Protein AF-A0A6A4HX43-F1 (afdb_monomer_lite)

Secondary structure (DSSP, 8-state):
-B--TTS-HHHHHHHIIIIIHHHHHTSTTEEEEEEEE-TTSPSS-EEEEEEES-GGGGGSHHHHHHHHT--HHHHHHHHH-SEEEEEEEEEEEEEE-TT--GGG-S-S---EEEEEE-GGGHHHHHHHIIIIIHHHHTTSTT--EEEEEEEEEEEEEE--S------S-GGGG--HHHHHHGGGEEEEEEE---

Foldseek 3Di:
DAWFPPADPVNVVCCVPVFVVVLVVVPVQWDDWDKDAFQVPFPVGIDIDTRGNFLVVCVDPSVVVSVVPGDPSSVVRVVRGQKDKDWGWDWDDKDFDPPDDCVCPPPPWDKDKDWDFAPVLPVLLVCCCVPAQVVLVVPDPSDGMDIDTDTDDIDIDHDGDDFADDDPPPVSCPDPSNVVSCVRTPDMGIGGHD

Radius of gyration: 17.97 Å; chains: 1; bounding box: 45×36×45 Å

Sequence (194 aa):
MEAGPNVSEEEHHDWYDNEHSPARLTIPSFHTAARFKAADGKKPTYLTLYDISSASVADGPEYQAVKANGSERDKRLLETIQFLNRRAYTSIYDKTLSSASDADFPAKFVLYAAMEVKPEGEDEFNKWYEEEHIPMLSKIPGWLRSRRYVLESNLVKGTVEPEVVVGNLKAAISTPWRDEVVKAVLFKEYKRPE

pLDDT: mean 88.77, std 13.34, range [35.09, 97.88]

Organism: NCBI:txid1447944

InterPro domains:
  IPR011008 Dimeric alpha-beta barrel [SSF54909] (112-182)

Structure (mmCIF, N/CA/C/O backbone):
data_AF-A0A6A4HX43-F1
#
_entry.id   AF-A0A6A4HX43-F1
#
loop_
_atom_site.group_PDB
_atom_site.id
_atom_site.type_symbol
_atom_site.label_atom_id
_atom_site.label_alt_id
_atom_site.label_comp_id
_atom_site.label_asym_id
_atom_site.label_entity_id
_atom_site.label_seq_id
_atom_site.pdbx_PDB_ins_code
_atom_site.Cartn_x
_atom_site.Cartn_y
_atom_site.Cartn_z
_atom_site.occupancy
_atom_site.B_iso_or_equiv
_atom_site.auth_seq_id
_atom_site.auth_comp_id
_atom_site.auth_asym_id
_atom_site.auth_atom_id
_atom_site.pdbx_PDB_model_num
ATOM 1 N N . MET A 1 1 ? -1.512 0.050 -9.911 1.00 87.38 1 MET A N 1
ATOM 2 C CA . MET A 1 1 ? -0.768 0.235 -11.165 1.00 87.38 1 MET A CA 1
ATOM 3 C C . MET A 1 1 ? -1.322 -0.684 -12.224 1.00 87.38 1 MET A C 1
ATOM 5 O O . MET A 1 1 ? -1.767 -1.776 -11.882 1.00 87.38 1 MET A O 1
ATOM 9 N N . GLU A 1 2 ? -1.277 -0.226 -13.468 1.00 92.62 2 GLU A N 1
ATOM 10 C CA . GLU A 1 2 ? -1.612 -0.987 -14.663 1.00 92.62 2 GLU A CA 1
ATOM 11 C C . GLU A 1 2 ? -0.491 -0.920 -15.680 1.00 92.62 2 GLU A C 1
ATOM 13 O O . GLU A 1 2 ? 0.003 0.168 -15.990 1.00 92.62 2 GLU A O 1
ATOM 18 N N . ALA A 1 3 ? -0.136 -2.083 -16.215 1.00 93.88 3 ALA A N 1
ATOM 19 C CA . ALA A 1 3 ? 0.782 -2.183 -17.335 1.00 93.88 3 ALA A CA 1
ATOM 20 C C . ALA A 1 3 ? 0.194 -1.504 -18.583 1.00 93.88 3 ALA A C 1
ATOM 22 O O . ALA A 1 3 ? -1.011 -1.259 -18.671 1.00 93.88 3 ALA A O 1
ATOM 23 N N . GLY A 1 4 ? 1.054 -1.188 -19.549 1.00 91.88 4 GLY A N 1
ATOM 24 C CA . GLY A 1 4 ? 0.608 -0.688 -20.846 1.00 91.88 4 GLY A CA 1
ATOM 25 C C . GLY A 1 4 ? -0.237 -1.715 -21.605 1.00 91.88 4 GLY A C 1
ATOM 26 O O . GLY A 1 4 ? -0.047 -2.914 -21.413 1.00 91.88 4 GLY A O 1
ATOM 27 N N . PRO A 1 5 ? -1.115 -1.280 -22.528 1.00 89.94 5 PRO A N 1
ATOM 28 C CA . PRO A 1 5 ? -2.000 -2.181 -23.276 1.00 89.94 5 PRO A CA 1
ATOM 29 C C . PRO A 1 5 ? -1.261 -3.213 -24.146 1.00 89.94 5 PRO A C 1
ATOM 31 O O . PRO A 1 5 ? -1.848 -4.225 -24.510 1.00 89.94 5 PRO A O 1
ATOM 34 N N . ASN A 1 6 ? 0.014 -2.966 -24.463 1.00 93.12 6 ASN A N 1
ATOM 35 C CA . ASN A 1 6 ? 0.856 -3.841 -25.285 1.00 93.12 6 ASN A CA 1
ATOM 36 C C . ASN A 1 6 ? 1.893 -4.633 -24.467 1.00 93.12 6 ASN A C 1
ATOM 38 O O . ASN A 1 6 ? 2.800 -5.218 -25.052 1.00 93.12 6 ASN A O 1
ATOM 42 N N . VAL A 1 7 ? 1.798 -4.622 -23.136 1.00 96.06 7 VAL A N 1
ATOM 43 C CA . VAL A 1 7 ? 2.671 -5.394 -22.241 1.00 96.06 7 VAL A CA 1
ATOM 44 C C . VAL A 1 7 ? 1.871 -6.583 -21.725 1.00 96.06 7 VAL A C 1
ATOM 46 O O . VAL A 1 7 ? 0.792 -6.401 -21.157 1.00 96.06 7 VAL A O 1
ATOM 49 N N . SER A 1 8 ? 2.372 -7.803 -21.929 1.00 95.94 8 SER A N 1
ATOM 50 C CA . SER A 1 8 ? 1.683 -8.998 -21.432 1.00 95.94 8 SER A CA 1
ATOM 51 C C . SER A 1 8 ? 1.729 -9.063 -19.901 1.00 95.94 8 SER A C 1
ATOM 53 O O . SER A 1 8 ? 2.626 -8.508 -19.263 1.00 95.94 8 SER A O 1
ATOM 55 N N . GLU A 1 9 ? 0.772 -9.768 -19.289 1.00 94.19 9 GLU A N 1
ATOM 56 C CA . GLU A 1 9 ? 0.790 -9.991 -17.836 1.00 94.19 9 GLU A CA 1
ATOM 57 C C . GLU A 1 9 ? 2.077 -10.709 -17.397 1.00 94.19 9 GLU A C 1
ATOM 59 O O . GLU A 1 9 ? 2.673 -10.337 -16.390 1.00 94.19 9 GLU A O 1
ATOM 64 N N . GLU A 1 10 ? 2.535 -11.683 -18.185 1.00 97.00 10 GLU A N 1
ATOM 65 C CA . GLU A 1 10 ? 3.780 -12.416 -17.943 1.00 97.00 10 GLU A CA 1
ATOM 66 C C . GLU A 1 10 ? 5.005 -11.495 -17.975 1.00 97.00 10 GLU A C 1
ATOM 68 O O . GLU A 1 10 ? 5.797 -11.504 -17.036 1.00 97.00 10 GLU A O 1
ATOM 73 N N . GLU A 1 11 ? 5.134 -10.644 -18.999 1.00 97.50 11 GLU A N 1
ATOM 74 C CA . GLU A 1 11 ? 6.252 -9.702 -19.101 1.00 97.50 11 GLU A CA 1
ATOM 75 C C . GLU A 1 11 ? 6.246 -8.706 -17.937 1.00 97.50 11 GLU A C 1
ATOM 77 O O . GLU A 1 11 ? 7.300 -8.397 -17.379 1.00 97.50 11 GLU A O 1
ATOM 82 N N . HIS A 1 12 ? 5.062 -8.218 -17.559 1.00 96.06 12 HIS A N 1
ATOM 83 C CA . HIS A 1 12 ? 4.891 -7.308 -16.434 1.00 96.06 12 HIS A CA 1
ATOM 84 C C . HIS A 1 12 ? 5.206 -7.978 -15.093 1.00 96.06 12 HIS A C 1
ATOM 86 O O . HIS A 1 12 ? 5.767 -7.328 -14.213 1.00 96.06 12 HIS A O 1
ATOM 92 N N . HIS A 1 13 ? 4.840 -9.247 -14.904 1.00 95.75 13 HIS A N 1
ATOM 93 C CA . HIS A 1 13 ? 5.201 -10.017 -13.715 1.00 95.75 13 HIS A CA 1
ATOM 94 C C . HIS A 1 13 ? 6.706 -10.244 -13.631 1.00 95.75 13 HIS A C 1
ATOM 96 O O . HIS A 1 13 ? 7.307 -9.843 -12.639 1.00 95.75 13 HIS A O 1
ATOM 102 N N . ASP A 1 14 ? 7.307 -10.792 -14.686 1.00 97.81 14 ASP A N 1
ATOM 103 C CA . ASP A 1 14 ? 8.740 -11.075 -14.732 1.00 97.81 14 ASP A CA 1
ATOM 104 C C . ASP A 1 14 ? 9.573 -9.813 -14.489 1.00 97.81 14 ASP A C 1
ATOM 106 O O . ASP A 1 14 ? 10.470 -9.806 -13.651 1.00 97.81 14 ASP A O 1
ATOM 110 N N . TRP A 1 15 ? 9.229 -8.710 -15.158 1.00 97.56 15 TRP A N 1
ATOM 111 C CA . TRP A 1 15 ? 9.900 -7.437 -14.927 1.00 97.56 15 TRP A CA 1
ATOM 112 C C . TRP A 1 15 ? 9.779 -6.977 -13.474 1.00 97.56 15 TRP A C 1
ATOM 114 O O . TRP A 1 15 ? 10.773 -6.566 -12.882 1.00 97.56 15 TRP A O 1
ATOM 124 N N . TYR A 1 16 ? 8.588 -7.042 -12.878 1.00 95.94 16 TYR A N 1
ATOM 125 C CA . TYR A 1 16 ? 8.407 -6.581 -11.504 1.00 95.94 16 TYR A CA 1
ATOM 126 C C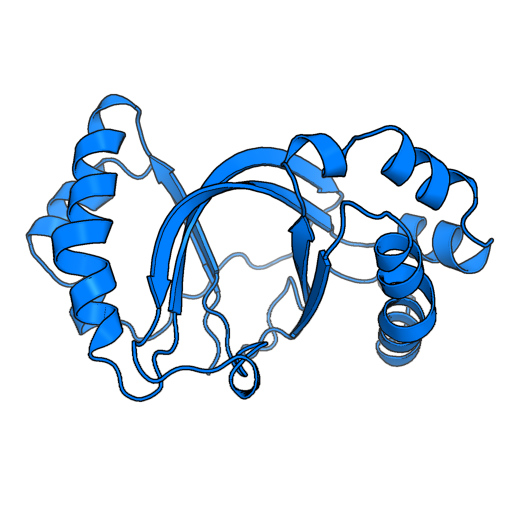 . TYR A 1 16 ? 9.227 -7.386 -10.502 1.00 95.94 16 TYR A C 1
ATOM 128 O O . TYR A 1 16 ? 9.881 -6.804 -9.633 1.00 95.94 16 TYR A O 1
ATOM 136 N N . ASP A 1 17 ? 9.181 -8.705 -10.643 1.00 95.44 17 ASP A N 1
ATOM 137 C CA . ASP A 1 17 ? 9.670 -9.635 -9.636 1.00 95.44 17 ASP A CA 1
ATOM 138 C C . ASP A 1 17 ? 11.181 -9.876 -9.779 1.00 95.44 17 ASP A C 1
ATOM 140 O O . ASP A 1 17 ? 11.865 -10.036 -8.771 1.00 95.44 17 ASP A O 1
ATOM 144 N N . ASN A 1 18 ? 11.717 -9.824 -11.006 1.00 96.94 18 ASN A N 1
ATOM 145 C CA . ASN A 1 18 ? 13.124 -10.128 -11.289 1.00 96.94 18 ASN A CA 1
ATOM 146 C C . ASN A 1 18 ? 13.991 -8.896 -11.595 1.00 96.94 18 ASN A C 1
ATOM 148 O O . ASN A 1 18 ? 15.214 -9.014 -11.636 1.00 96.94 18 ASN A O 1
ATOM 152 N N . GLU A 1 19 ? 13.400 -7.714 -11.787 1.00 97.38 19 GLU A N 1
ATOM 153 C CA . GLU A 1 19 ? 14.154 -6.502 -12.127 1.00 97.38 19 GLU A CA 1
ATOM 154 C C . GLU A 1 19 ? 13.705 -5.284 -11.313 1.00 97.38 19 GLU A C 1
ATOM 156 O O . GLU A 1 19 ? 14.491 -4.711 -10.557 1.00 97.38 19 GLU A O 1
ATOM 161 N N . HIS A 1 20 ? 12.434 -4.896 -11.418 1.00 96.50 20 HIS A N 1
ATOM 162 C CA . HIS A 1 20 ? 11.945 -3.638 -10.877 1.00 96.50 20 HIS A CA 1
ATOM 163 C C . HIS A 1 20 ? 12.031 -3.584 -9.352 1.00 96.50 20 HIS A C 1
ATOM 165 O O . HIS A 1 20 ? 12.729 -2.721 -8.820 1.00 96.50 20 HIS A O 1
ATOM 171 N N . SER A 1 21 ? 11.326 -4.469 -8.639 1.00 95.81 21 SER A N 1
ATOM 172 C CA . SER A 1 21 ? 11.310 -4.485 -7.173 1.00 95.81 21 SER A CA 1
ATOM 173 C C . SER A 1 21 ? 12.676 -4.836 -6.574 1.00 95.81 21 SER A C 1
ATOM 175 O O . SER A 1 21 ? 13.099 -4.091 -5.686 1.00 95.81 21 SER A O 1
ATOM 177 N N . PRO A 1 22 ? 13.421 -5.849 -7.069 1.00 96.94 22 PRO A N 1
ATOM 178 C CA . PRO A 1 22 ? 14.778 -6.126 -6.595 1.00 96.94 22 PRO A CA 1
ATOM 179 C C . PRO A 1 22 ? 15.712 -4.916 -6.673 1.00 96.94 22 PRO A C 1
ATOM 181 O O . PRO A 1 22 ? 16.418 -4.637 -5.708 1.00 96.94 22 PRO A O 1
ATOM 184 N N . ALA A 1 23 ? 15.662 -4.136 -7.760 1.00 97.12 23 ALA A N 1
ATOM 185 C CA . ALA A 1 23 ? 16.475 -2.926 -7.888 1.00 97.12 23 ALA A CA 1
ATOM 186 C C . ALA A 1 23 ? 16.129 -1.851 -6.843 1.00 97.12 23 ALA A C 1
ATOM 188 O O . ALA A 1 23 ? 16.996 -1.084 -6.443 1.00 97.12 23 ALA A O 1
ATOM 189 N N . ARG A 1 24 ? 14.877 -1.772 -6.369 1.00 96.81 24 ARG A N 1
ATOM 190 C CA . ARG A 1 24 ? 14.512 -0.834 -5.289 1.00 96.81 24 ARG A CA 1
ATOM 191 C C . ARG A 1 24 ? 14.952 -1.369 -3.928 1.00 96.81 24 ARG A C 1
ATOM 193 O O . ARG A 1 24 ? 15.369 -0.582 -3.088 1.00 96.81 24 ARG A O 1
ATOM 200 N N . LEU A 1 25 ? 14.942 -2.688 -3.736 1.00 97.00 25 LEU A N 1
ATOM 201 C CA . LEU A 1 25 ? 15.429 -3.343 -2.517 1.00 97.00 25 LEU A CA 1
ATOM 202 C C . LEU A 1 25 ? 16.956 -3.272 -2.338 1.00 97.00 25 LEU A C 1
ATOM 204 O O . LEU A 1 25 ? 17.457 -3.637 -1.280 1.00 97.00 25 LEU A O 1
ATOM 208 N N . THR A 1 26 ? 17.712 -2.763 -3.319 1.00 96.56 26 THR A N 1
ATOM 209 C CA . THR A 1 26 ? 19.128 -2.416 -3.107 1.00 96.56 26 THR A CA 1
ATOM 210 C C . THR A 1 26 ? 19.309 -1.089 -2.367 1.00 96.56 26 THR A C 1
ATOM 212 O O . THR A 1 26 ? 20.417 -0.783 -1.932 1.00 96.56 26 THR A O 1
ATOM 215 N N . ILE A 1 27 ? 18.258 -0.270 -2.253 1.00 97.44 27 ILE A N 1
ATOM 216 C CA . ILE A 1 27 ? 18.281 0.972 -1.477 1.00 97.44 27 ILE A CA 1
ATOM 217 C C . ILE A 1 27 ? 18.137 0.584 0.003 1.00 97.44 27 ILE A C 1
ATOM 219 O O . ILE A 1 27 ? 17.106 0.018 0.357 1.00 97.44 27 ILE A O 1
ATOM 223 N N . PRO A 1 28 ? 19.090 0.915 0.897 1.00 97.38 28 PRO A N 1
ATOM 224 C CA . PRO A 1 28 ? 19.028 0.493 2.304 1.00 97.38 28 PRO A CA 1
ATOM 225 C C . PRO A 1 28 ? 17.749 0.919 3.041 1.00 97.38 28 PRO A C 1
ATOM 227 O O . PRO A 1 28 ? 17.293 0.238 3.957 1.00 97.38 28 PRO A O 1
ATOM 230 N N . SER A 1 29 ? 17.159 2.039 2.618 1.00 97.50 29 SER A N 1
ATOM 231 C CA . SER A 1 29 ? 15.917 2.579 3.172 1.00 97.50 29 SER A CA 1
ATOM 232 C C . SER A 1 29 ? 14.645 1.906 2.640 1.00 97.50 29 SER A C 1
ATOM 234 O O . SER A 1 29 ? 13.556 2.328 3.017 1.00 97.50 29 SER A O 1
ATOM 236 N N . PHE A 1 30 ? 14.754 0.906 1.757 1.00 97.81 30 PHE A N 1
ATOM 237 C CA . PHE A 1 30 ? 13.667 0.018 1.339 1.00 97.81 30 PHE A CA 1
ATOM 238 C C . PHE A 1 30 ? 13.841 -1.336 2.029 1.00 97.81 30 PHE A C 1
ATOM 240 O O . PHE A 1 30 ? 14.818 -2.042 1.800 1.00 97.81 30 PHE A O 1
ATOM 247 N N . HIS A 1 31 ? 12.889 -1.704 2.880 1.00 96.31 31 HIS A N 1
ATOM 248 C CA . HIS A 1 31 ? 13.016 -2.865 3.762 1.00 96.31 31 HIS A CA 1
ATOM 249 C C . HIS A 1 31 ? 12.298 -4.098 3.221 1.00 96.31 31 HIS A C 1
ATOM 251 O O . HIS A 1 31 ? 12.802 -5.213 3.325 1.00 96.31 31 HIS A O 1
ATOM 257 N N . THR A 1 32 ? 11.112 -3.906 2.647 1.00 95.25 32 THR A N 1
ATOM 258 C CA . THR A 1 32 ? 10.275 -4.994 2.135 1.00 95.25 32 THR A CA 1
ATOM 259 C C . THR A 1 32 ? 9.611 -4.578 0.830 1.00 95.25 32 THR A C 1
ATOM 261 O O . THR A 1 32 ? 9.446 -3.389 0.551 1.00 95.25 32 THR A O 1
ATOM 264 N N . ALA A 1 33 ? 9.215 -5.564 0.029 1.00 95.00 33 ALA A N 1
ATOM 265 C CA . ALA A 1 33 ? 8.334 -5.376 -1.113 1.00 95.00 33 ALA A CA 1
ATOM 266 C C . ALA A 1 33 ? 7.295 -6.499 -1.112 1.00 95.00 33 ALA A C 1
ATOM 268 O O . ALA A 1 33 ? 7.647 -7.676 -1.099 1.00 95.00 33 ALA A O 1
ATOM 269 N N . ALA A 1 34 ? 6.016 -6.140 -1.130 1.00 94.69 34 ALA A N 1
ATOM 270 C CA . ALA A 1 34 ? 4.915 -7.082 -1.273 1.00 94.69 34 ALA A CA 1
ATOM 271 C C . ALA A 1 34 ? 4.006 -6.625 -2.406 1.00 94.69 34 ALA A C 1
ATOM 273 O O . ALA A 1 34 ? 3.648 -5.448 -2.495 1.00 94.69 34 ALA A O 1
ATOM 274 N N . ARG A 1 35 ? 3.615 -7.556 -3.272 1.00 94.62 35 ARG A N 1
ATOM 275 C CA . ARG A 1 35 ? 2.778 -7.268 -4.432 1.00 94.62 35 ARG A CA 1
ATOM 276 C C . ARG A 1 35 ? 1.489 -8.072 -4.373 1.00 94.62 35 ARG A C 1
ATOM 278 O O . ARG A 1 35 ? 1.495 -9.261 -4.083 1.00 94.62 35 ARG A O 1
ATOM 285 N N . PHE A 1 36 ? 0.390 -7.396 -4.668 1.00 93.31 36 PHE A N 1
ATOM 286 C CA . PHE A 1 36 ? -0.965 -7.919 -4.606 1.00 93.31 36 PHE A CA 1
ATOM 287 C C . PHE A 1 36 ? -1.655 -7.727 -5.949 1.00 93.31 36 PHE A C 1
ATOM 289 O O . PHE A 1 36 ? -1.454 -6.706 -6.616 1.00 93.31 36 PHE A O 1
ATOM 296 N N . LYS A 1 37 ? -2.505 -8.691 -6.304 1.00 91.81 37 LYS A N 1
ATOM 297 C CA . LYS A 1 37 ? -3.430 -8.613 -7.433 1.00 91.81 37 LYS A CA 1
ATOM 298 C C . LYS A 1 37 ? -4.842 -8.336 -6.913 1.00 91.81 37 LYS A C 1
ATOM 300 O O . LYS A 1 37 ? -5.228 -8.857 -5.869 1.00 91.81 37 LYS A O 1
ATOM 305 N N . ALA A 1 38 ? -5.599 -7.505 -7.619 1.00 88.88 38 ALA A N 1
ATOM 306 C CA . ALA A 1 38 ? -6.992 -7.217 -7.313 1.00 88.88 38 ALA A CA 1
ATOM 307 C C . ALA A 1 38 ? -7.825 -8.502 -7.428 1.00 88.88 38 ALA A C 1
ATOM 309 O O . ALA A 1 38 ? -7.796 -9.173 -8.461 1.00 88.88 38 ALA A O 1
ATOM 310 N N . ALA A 1 39 ? -8.551 -8.851 -6.365 1.00 85.19 39 ALA A N 1
ATOM 311 C CA . ALA A 1 39 ? -9.352 -10.076 -6.325 1.00 85.19 39 ALA A CA 1
ATOM 312 C C . ALA A 1 39 ? -10.656 -9.959 -7.129 1.00 85.19 39 ALA A C 1
ATOM 314 O O . ALA A 1 39 ? -11.177 -10.956 -7.614 1.00 85.19 39 ALA A O 1
ATOM 315 N N . ASP A 1 40 ? -11.169 -8.739 -7.300 1.00 81.06 40 ASP A N 1
ATOM 316 C CA . ASP A 1 40 ? -12.404 -8.445 -8.033 1.00 81.06 40 ASP A CA 1
ATOM 317 C C . ASP A 1 40 ? -12.202 -8.338 -9.557 1.00 81.06 40 ASP A C 1
ATOM 319 O O . ASP A 1 40 ? -13.143 -8.031 -10.291 1.00 81.06 40 ASP A O 1
ATOM 323 N N . GLY A 1 41 ? -10.972 -8.555 -10.039 1.00 83.31 41 GLY A N 1
ATOM 324 C CA . GLY A 1 41 ? -10.604 -8.407 -11.447 1.00 83.31 41 GLY A CA 1
ATOM 325 C C . GLY A 1 41 ? -10.684 -6.967 -11.964 1.00 83.31 41 GLY A C 1
ATOM 326 O O . GLY A 1 41 ? -10.595 -6.754 -13.175 1.00 83.31 41 GLY A O 1
ATOM 327 N N . LYS A 1 42 ? -10.865 -5.975 -11.081 1.00 84.50 42 LYS A N 1
ATOM 328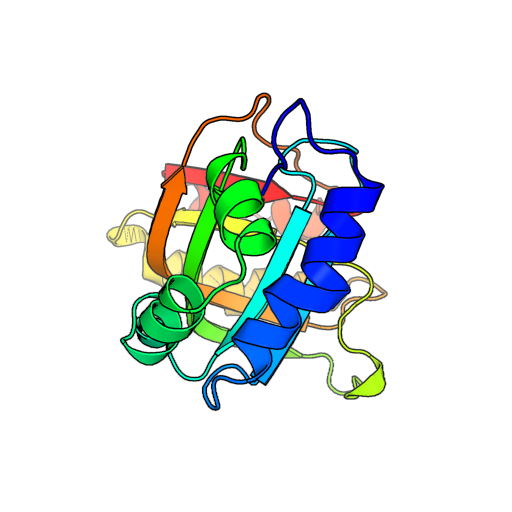 C CA . LYS A 1 42 ? -10.958 -4.566 -11.461 1.00 84.50 42 LYS A CA 1
ATOM 329 C C . LYS A 1 42 ? -9.595 -3.894 -11.495 1.00 84.50 42 LYS A C 1
ATOM 331 O O . LYS A 1 42 ? -8.623 -4.305 -10.861 1.00 84.50 42 LYS A O 1
ATOM 336 N N . LYS A 1 43 ? -9.562 -2.785 -12.228 1.00 86.12 43 LYS A N 1
ATOM 337 C CA . LYS A 1 43 ? -8.413 -1.892 -12.299 1.00 86.12 43 LYS A CA 1
ATOM 338 C C . LYS A 1 43 ? -8.446 -0.888 -11.135 1.00 86.12 43 LYS A C 1
ATOM 340 O O . LYS A 1 43 ? -9.528 -0.450 -10.755 1.00 86.12 43 LYS A O 1
ATOM 345 N N . PRO A 1 44 ? -7.298 -0.471 -10.564 1.00 89.25 44 PRO A N 1
ATOM 346 C CA . PRO A 1 44 ? -5.954 -0.970 -10.836 1.00 89.25 44 PRO A CA 1
ATOM 347 C C . PRO A 1 44 ? -5.730 -2.408 -10.331 1.00 89.25 44 PRO A C 1
ATOM 349 O O . PRO A 1 44 ? -5.941 -2.663 -9.143 1.00 89.25 44 PRO A O 1
ATOM 352 N N . THR A 1 45 ? -5.187 -3.265 -11.193 1.00 90.69 45 THR A N 1
ATOM 353 C CA . THR A 1 45 ? -4.990 -4.708 -11.043 1.00 90.69 45 THR A CA 1
ATOM 354 C C . THR A 1 45 ? -3.903 -5.009 -10.032 1.00 90.69 45 THR A C 1
ATOM 356 O O . THR A 1 45 ? -4.040 -5.949 -9.263 1.00 90.69 45 THR A O 1
ATOM 359 N N . TYR A 1 46 ? -2.835 -4.207 -9.988 1.00 92.88 46 TYR A N 1
ATOM 360 C CA . TYR A 1 46 ? -1.718 -4.449 -9.076 1.00 92.88 46 TYR A CA 1
ATOM 361 C C . TYR A 1 46 ? -1.563 -3.356 -8.030 1.00 92.88 46 TYR A C 1
ATOM 363 O O . TYR A 1 46 ? -1.657 -2.158 -8.325 1.00 92.88 46 TYR A O 1
ATOM 371 N N . LEU A 1 47 ? -1.244 -3.781 -6.814 1.00 93.19 47 LEU A N 1
ATOM 372 C CA . LEU A 1 47 ? -0.773 -2.945 -5.718 1.00 93.19 47 LEU A CA 1
ATOM 373 C C . LEU A 1 47 ? 0.591 -3.471 -5.275 1.00 93.19 47 LEU A C 1
ATOM 375 O O . LEU A 1 47 ? 0.713 -4.650 -4.967 1.00 93.19 47 LEU A O 1
ATOM 379 N N . THR A 1 48 ? 1.588 -2.597 -5.201 1.00 94.88 48 THR A N 1
ATOM 380 C CA . THR A 1 48 ? 2.874 -2.916 -4.573 1.00 94.88 48 THR A CA 1
ATOM 381 C C . THR A 1 48 ? 3.024 -2.050 -3.335 1.00 94.88 48 THR A C 1
ATOM 383 O O . THR A 1 48 ? 2.839 -0.835 -3.407 1.00 94.88 48 THR A O 1
ATOM 386 N N . LEU A 1 49 ? 3.334 -2.679 -2.209 1.00 95.62 49 LEU A N 1
ATOM 387 C CA . LEU A 1 49 ? 3.625 -2.033 -0.939 1.00 95.62 49 LEU A CA 1
ATOM 388 C C . LEU A 1 49 ? 5.109 -2.202 -0.644 1.00 95.62 49 LEU A C 1
ATOM 390 O O . LEU A 1 49 ? 5.629 -3.313 -0.720 1.00 95.62 49 LEU A O 1
ATOM 394 N N . TYR A 1 50 ? 5.756 -1.098 -0.295 1.00 96.88 50 TYR A N 1
ATOM 395 C CA . TYR A 1 50 ? 7.113 -1.093 0.226 1.00 96.88 50 TYR A CA 1
ATOM 396 C C . TYR A 1 50 ? 7.072 -0.554 1.651 1.00 96.88 50 TYR A C 1
ATOM 398 O O . TYR A 1 50 ? 6.456 0.490 1.879 1.00 96.88 50 TYR A O 1
ATOM 406 N N . ASP A 1 51 ? 7.728 -1.231 2.592 1.00 96.44 51 ASP A N 1
ATOM 407 C CA . ASP A 1 51 ? 8.077 -0.597 3.861 1.00 96.44 51 ASP A CA 1
ATOM 408 C C . ASP A 1 51 ? 9.393 0.168 3.644 1.00 96.44 51 ASP A C 1
ATOM 410 O O . ASP A 1 51 ? 10.401 -0.414 3.234 1.00 96.44 51 ASP A O 1
ATOM 414 N N . ILE A 1 52 ? 9.367 1.481 3.874 1.00 97.44 52 ILE A N 1
ATOM 415 C CA . ILE A 1 52 ? 10.511 2.383 3.695 1.00 97.44 52 ILE A CA 1
ATOM 416 C C . ILE A 1 52 ? 10.765 3.186 4.970 1.00 97.44 52 ILE A C 1
ATOM 418 O O . ILE A 1 52 ? 9.845 3.391 5.761 1.00 97.44 52 ILE A O 1
ATOM 422 N N . SER A 1 53 ? 11.992 3.669 5.164 1.00 97.00 53 SER A N 1
ATOM 423 C CA . SER A 1 53 ? 12.372 4.362 6.406 1.00 97.00 53 SER A CA 1
ATOM 424 C C . SER A 1 53 ? 11.649 5.698 6.625 1.00 97.00 53 SER A C 1
ATOM 426 O O . SER A 1 53 ? 11.419 6.088 7.767 1.00 97.00 53 SER A O 1
ATOM 428 N N . SER A 1 54 ? 11.287 6.408 5.553 1.00 96.44 54 SER A N 1
ATOM 429 C CA . SER A 1 54 ? 10.463 7.623 5.600 1.00 96.44 54 SER A CA 1
ATOM 430 C C . SER A 1 54 ? 9.815 7.898 4.244 1.00 96.44 54 SER A C 1
ATOM 432 O O . SER A 1 54 ? 10.334 7.489 3.205 1.00 96.44 54 SER A O 1
ATOM 434 N N . ALA A 1 55 ? 8.710 8.648 4.228 1.00 96.12 55 ALA A N 1
ATOM 435 C CA . ALA A 1 55 ? 8.017 8.997 2.988 1.00 96.12 55 ALA A CA 1
ATOM 436 C C . ALA A 1 55 ? 8.904 9.745 1.975 1.00 96.12 55 ALA A C 1
ATOM 438 O O . ALA A 1 55 ? 8.809 9.499 0.774 1.00 96.12 55 ALA A O 1
ATOM 439 N N . SER A 1 56 ? 9.819 10.595 2.453 1.00 95.50 56 SER A N 1
ATOM 440 C CA . SER A 1 56 ? 10.755 11.354 1.612 1.00 95.50 56 SER A CA 1
ATOM 441 C C . SER A 1 56 ? 11.683 10.479 0.761 1.00 95.50 56 SER A C 1
ATOM 443 O O . SER A 1 56 ? 12.137 10.919 -0.294 1.00 95.50 56 SER A O 1
ATOM 445 N N . VAL A 1 57 ? 11.932 9.226 1.163 1.00 95.44 57 VAL A N 1
ATOM 446 C CA . VAL A 1 57 ? 12.755 8.274 0.398 1.00 95.44 57 VAL A CA 1
ATOM 447 C C . VAL A 1 57 ? 12.137 7.978 -0.973 1.00 95.44 57 VAL A C 1
ATOM 449 O O . VAL A 1 57 ? 12.870 7.749 -1.933 1.00 95.44 57 VAL A O 1
ATOM 452 N N . ALA A 1 58 ? 10.806 8.031 -1.104 1.00 93.19 58 ALA A N 1
ATOM 453 C CA . ALA A 1 58 ? 10.105 7.733 -2.356 1.00 93.19 58 ALA A CA 1
ATOM 454 C C . ALA A 1 58 ? 10.439 8.702 -3.507 1.00 93.19 58 ALA A C 1
ATOM 456 O O . ALA A 1 58 ? 10.226 8.359 -4.672 1.00 93.19 58 ALA A O 1
ATOM 457 N N . ASP A 1 59 ? 10.970 9.883 -3.182 1.00 91.81 59 ASP A N 1
ATOM 458 C CA . ASP A 1 59 ? 11.399 10.908 -4.136 1.00 91.81 59 ASP A CA 1
ATOM 459 C C . ASP A 1 59 ? 12.882 11.297 -3.950 1.00 91.81 59 ASP A C 1
ATOM 461 O O . ASP A 1 59 ? 13.381 12.194 -4.632 1.00 91.81 59 ASP A O 1
ATOM 465 N N . GLY A 1 60 ? 13.593 10.595 -3.060 1.00 95.12 60 GLY A N 1
ATOM 466 C CA . GLY A 1 60 ? 14.970 10.876 -2.661 1.00 95.12 60 GLY A CA 1
ATOM 467 C C . GLY A 1 60 ? 16.030 10.527 -3.717 1.00 95.12 60 GLY A C 1
ATOM 468 O O . GLY A 1 60 ? 15.748 9.832 -4.700 1.00 95.12 60 GLY A O 1
ATOM 469 N N . PRO A 1 61 ? 17.275 10.997 -3.525 1.00 96.88 61 PRO A N 1
ATOM 470 C CA . PRO A 1 61 ? 18.341 10.863 -4.515 1.00 96.88 61 PRO A CA 1
ATOM 471 C C . PRO A 1 61 ? 18.703 9.404 -4.823 1.00 96.88 61 PRO A C 1
ATOM 473 O O . PRO A 1 61 ? 18.955 9.083 -5.983 1.00 96.88 61 PRO A O 1
ATOM 476 N N . GLU A 1 62 ? 18.669 8.499 -3.842 1.00 96.00 62 GLU A N 1
ATOM 477 C CA . GLU A 1 62 ? 18.946 7.073 -4.049 1.00 96.00 62 GLU A CA 1
ATOM 478 C C . GLU A 1 62 ? 17.888 6.421 -4.948 1.00 96.00 62 GLU A C 1
ATOM 480 O O . GLU A 1 62 ? 18.221 5.661 -5.859 1.00 96.00 62 GLU A O 1
ATOM 485 N N . TYR A 1 63 ? 16.613 6.770 -4.748 1.00 95.38 63 TYR A N 1
ATOM 486 C CA . TYR A 1 63 ? 15.523 6.303 -5.602 1.00 95.38 63 TYR A CA 1
ATOM 487 C C . TYR A 1 63 ? 15.673 6.818 -7.040 1.00 95.38 63 TYR A C 1
ATOM 489 O O . TYR A 1 63 ? 15.529 6.052 -7.998 1.00 95.38 63 TYR A O 1
ATOM 497 N N . GLN A 1 64 ? 16.013 8.102 -7.210 1.00 95.81 64 GLN A N 1
ATOM 498 C CA . GLN A 1 64 ? 16.259 8.670 -8.539 1.00 95.81 64 GLN A CA 1
ATOM 499 C C . GLN A 1 64 ? 17.470 8.027 -9.220 1.00 95.81 64 GLN A C 1
ATOM 501 O O . GLN A 1 64 ? 17.421 7.777 -10.424 1.00 95.81 64 GLN A O 1
ATOM 506 N N . ALA A 1 65 ? 18.528 7.710 -8.470 1.00 97.00 65 ALA A N 1
ATOM 507 C CA . ALA A 1 65 ? 19.710 7.037 -8.997 1.00 97.00 65 ALA A CA 1
ATOM 508 C C . ALA A 1 65 ? 19.383 5.630 -9.518 1.00 97.00 65 ALA A C 1
ATOM 510 O O . ALA A 1 65 ? 19.787 5.290 -10.630 1.00 97.00 65 ALA A O 1
ATOM 511 N N . VAL A 1 66 ? 18.598 4.836 -8.775 1.00 96.44 66 VAL A N 1
ATOM 512 C CA . VAL A 1 66 ? 18.120 3.520 -9.243 1.00 96.44 66 VAL A CA 1
ATOM 513 C C . VAL A 1 66 ? 17.328 3.658 -10.541 1.00 96.44 66 VAL A C 1
ATOM 515 O O . VAL A 1 66 ? 17.567 2.920 -11.492 1.00 96.44 66 VAL A O 1
ATOM 518 N N . LYS A 1 67 ? 16.423 4.639 -10.619 1.00 93.62 67 LYS A N 1
ATOM 519 C CA . LYS A 1 67 ? 15.632 4.888 -11.829 1.00 93.62 67 LYS A CA 1
ATOM 520 C C . LYS A 1 67 ? 16.504 5.325 -13.017 1.00 93.62 67 LYS A C 1
ATOM 522 O O . LYS A 1 67 ? 16.286 4.858 -14.131 1.00 93.62 67 LYS A O 1
ATOM 527 N N . ALA A 1 68 ? 17.475 6.212 -12.802 1.00 95.62 68 ALA A N 1
ATOM 528 C CA . ALA A 1 68 ? 18.360 6.712 -13.857 1.00 95.62 68 ALA A CA 1
ATOM 529 C C . ALA A 1 68 ? 19.266 5.608 -14.430 1.00 95.62 68 ALA A C 1
ATOM 531 O O . ALA A 1 68 ? 19.474 5.539 -15.644 1.00 95.62 68 ALA A O 1
ATOM 532 N N . ASN A 1 69 ? 19.746 4.720 -13.557 1.00 96.38 69 ASN A N 1
ATOM 533 C CA . ASN A 1 69 ? 20.624 3.603 -13.901 1.00 96.38 69 ASN A CA 1
ATOM 534 C C . ASN A 1 69 ? 19.868 2.322 -14.298 1.00 96.38 69 ASN A C 1
ATOM 536 O O . ASN A 1 69 ? 20.501 1.290 -14.512 1.00 96.38 69 ASN A O 1
ATOM 540 N N . GLY A 1 70 ? 18.535 2.370 -14.393 1.00 96.06 70 GLY A N 1
ATOM 541 C CA . GLY A 1 70 ? 17.723 1.236 -14.828 1.00 96.06 70 GLY A CA 1
ATOM 542 C C . GLY A 1 70 ? 18.098 0.764 -16.235 1.00 96.06 70 GLY A C 1
ATOM 543 O O . GLY A 1 70 ? 18.590 1.542 -17.062 1.00 96.06 70 GLY A O 1
ATOM 544 N N . SER A 1 71 ? 17.856 -0.516 -16.516 1.00 97.75 71 SER A N 1
ATOM 545 C CA . SER A 1 71 ? 18.089 -1.068 -17.849 1.00 97.75 71 SER A CA 1
ATOM 546 C C . SER A 1 71 ? 17.158 -0.427 -18.888 1.00 97.75 71 SER A C 1
ATOM 548 O O . SER A 1 71 ? 16.141 0.189 -18.553 1.00 97.75 71 SER A O 1
ATOM 550 N N . GLU A 1 72 ? 17.459 -0.626 -20.170 1.00 97.88 72 GLU A N 1
ATOM 551 C CA . GLU A 1 72 ? 16.560 -0.214 -21.255 1.00 97.88 72 GLU A CA 1
ATOM 552 C C . GLU A 1 72 ? 15.176 -0.882 -21.151 1.00 97.88 72 GLU A C 1
ATOM 554 O O . GLU A 1 72 ? 14.168 -0.282 -21.527 1.00 97.88 72 GLU A O 1
ATOM 559 N N . ARG A 1 73 ? 15.097 -2.094 -20.579 1.00 97.38 73 ARG A N 1
ATOM 560 C CA . ARG A 1 73 ? 13.826 -2.774 -20.302 1.00 97.38 73 ARG A CA 1
ATOM 561 C C . ARG A 1 73 ? 13.049 -2.079 -19.181 1.00 97.38 73 ARG A C 1
ATOM 563 O O . ARG A 1 73 ? 11.870 -1.801 -19.397 1.00 97.38 73 ARG A O 1
ATOM 570 N N . ASP A 1 74 ? 13.678 -1.761 -18.041 1.00 97.56 74 ASP A N 1
ATOM 571 C CA . ASP A 1 74 ? 13.010 -1.053 -16.927 1.00 97.56 74 ASP A CA 1
ATOM 572 C C . ASP A 1 74 ? 12.478 0.304 -17.392 1.00 97.56 7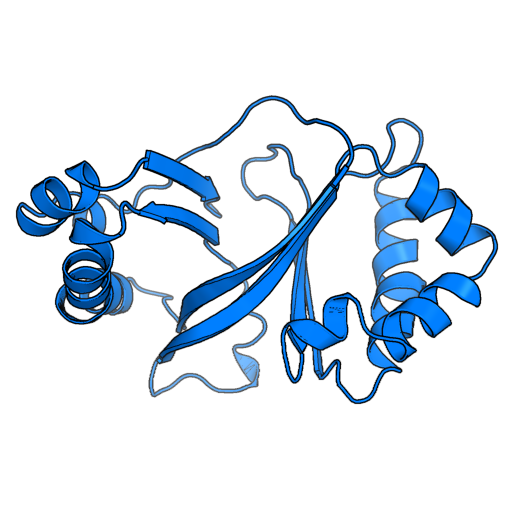4 ASP A C 1
ATOM 574 O O . ASP A 1 74 ? 11.314 0.627 -17.156 1.00 97.56 74 ASP A O 1
ATOM 578 N N . LYS A 1 75 ? 13.297 1.069 -18.124 1.00 96.81 75 LYS A N 1
ATOM 579 C CA . LYS A 1 75 ? 12.912 2.379 -18.667 1.00 96.81 75 LYS A CA 1
ATOM 580 C C . LYS A 1 75 ? 11.736 2.270 -19.635 1.00 96.81 75 LYS A C 1
ATOM 582 O O . LYS A 1 75 ? 10.730 2.948 -19.430 1.00 96.81 75 LYS A O 1
ATOM 587 N N . ARG A 1 76 ? 11.808 1.366 -20.622 1.00 96.50 76 ARG A N 1
ATOM 588 C CA . ARG A 1 76 ? 10.705 1.112 -21.563 1.00 96.50 76 ARG A CA 1
ATOM 589 C C . ARG A 1 76 ? 9.421 0.741 -20.824 1.00 96.50 76 ARG A C 1
ATOM 591 O O . ARG A 1 76 ? 8.366 1.305 -21.099 1.00 96.50 76 ARG A O 1
ATOM 598 N N . LEU A 1 77 ? 9.484 -0.206 -19.888 1.00 96.44 77 LEU A N 1
ATOM 599 C CA . LEU A 1 77 ? 8.288 -0.678 -19.191 1.00 96.44 77 LEU A CA 1
ATOM 600 C C . LEU A 1 77 ? 7.680 0.417 -18.308 1.00 96.44 77 LEU A C 1
ATOM 602 O O . LEU A 1 77 ? 6.471 0.638 -18.386 1.00 96.44 77 LEU A O 1
ATOM 606 N N . LEU A 1 78 ? 8.500 1.191 -17.590 1.00 94.69 78 LEU A N 1
ATOM 607 C CA . LEU A 1 78 ? 8.074 2.393 -16.860 1.00 94.69 78 LEU A CA 1
ATOM 608 C C . LEU A 1 78 ? 7.365 3.423 -17.756 1.00 94.69 78 LEU A C 1
ATOM 610 O O . LEU A 1 78 ? 6.355 4.021 -17.360 1.00 94.69 78 LEU A O 1
ATOM 614 N N . GLU A 1 79 ? 7.878 3.648 -18.964 1.00 94.06 79 GLU A N 1
ATOM 615 C CA . GLU A 1 79 ? 7.269 4.551 -19.944 1.00 94.06 79 GLU A CA 1
ATOM 616 C C . GLU A 1 79 ? 5.902 4.042 -20.405 1.00 94.06 79 GLU A C 1
ATOM 618 O O . GLU A 1 79 ? 4.954 4.831 -20.458 1.00 94.06 79 GLU A O 1
ATOM 623 N N . THR A 1 80 ? 5.770 2.731 -20.625 1.00 93.56 80 THR A N 1
ATOM 624 C CA . THR A 1 80 ? 4.530 2.099 -21.104 1.00 93.56 80 THR A CA 1
ATOM 625 C C . THR A 1 80 ? 3.426 1.957 -20.057 1.00 93.56 80 THR A C 1
ATOM 627 O O . THR A 1 80 ? 2.298 1.671 -20.447 1.00 93.56 80 THR A O 1
ATOM 630 N N . ILE A 1 81 ? 3.699 2.161 -18.759 1.00 94.12 81 ILE A N 1
ATOM 631 C CA . ILE A 1 81 ? 2.682 2.079 -17.693 1.00 94.12 81 ILE A CA 1
ATOM 632 C C . ILE A 1 81 ? 1.442 2.905 -18.069 1.00 94.12 81 ILE A C 1
ATOM 634 O O . ILE A 1 81 ? 1.531 4.130 -18.205 1.00 94.12 81 ILE A O 1
ATOM 638 N N . GLN A 1 82 ? 0.290 2.230 -18.177 1.00 93.38 82 GLN A N 1
ATOM 639 C CA . GLN A 1 82 ? -1.000 2.857 -18.465 1.00 93.38 82 GLN A CA 1
ATOM 640 C C . GLN A 1 82 ? -1.472 3.693 -17.278 1.00 93.38 82 GLN A C 1
ATOM 642 O O . GLN A 1 82 ? -1.979 4.795 -17.465 1.00 93.38 82 GLN A O 1
ATOM 647 N N . PHE A 1 83 ? -1.327 3.162 -16.061 1.00 93.06 83 PHE A N 1
ATOM 648 C CA . PHE A 1 83 ? -1.757 3.851 -14.853 1.00 93.06 83 PHE A CA 1
ATOM 649 C C . PHE A 1 83 ? -0.818 3.608 -13.679 1.00 93.06 83 PHE A C 1
ATOM 651 O O . PHE A 1 83 ? -0.545 2.467 -13.302 1.00 93.06 83 PHE A O 1
ATOM 658 N N . LEU A 1 84 ? -0.392 4.688 -13.033 1.00 91.25 84 LEU A N 1
ATOM 659 C CA . LEU A 1 84 ? 0.350 4.660 -11.780 1.00 91.25 84 LEU A CA 1
ATOM 660 C C . LEU A 1 84 ? -0.330 5.589 -10.785 1.00 91.25 84 LEU A C 1
ATOM 662 O O . LEU A 1 84 ? -0.599 6.739 -11.099 1.00 91.25 84 LEU A O 1
ATOM 666 N N . ASN A 1 85 ? -0.535 5.092 -9.572 1.00 91.19 85 ASN A N 1
ATOM 667 C CA . ASN A 1 85 ? -0.820 5.910 -8.404 1.00 91.19 85 ASN A CA 1
ATOM 668 C C . ASN A 1 85 ? 0.202 5.494 -7.345 1.00 91.19 85 ASN A C 1
ATOM 670 O O . ASN A 1 85 ? 0.047 4.446 -6.716 1.00 91.19 85 ASN A O 1
ATOM 674 N N . ARG A 1 86 ? 1.309 6.239 -7.257 1.00 93.12 86 ARG A N 1
ATOM 675 C CA . ARG A 1 86 ? 2.347 6.039 -6.242 1.00 93.12 86 ARG A CA 1
ATOM 676 C C . ARG A 1 86 ? 2.063 6.998 -5.101 1.00 93.12 86 ARG A C 1
ATOM 678 O O . ARG A 1 86 ? 1.883 8.187 -5.336 1.00 93.12 86 ARG A O 1
ATOM 685 N N . ARG A 1 87 ? 2.038 6.481 -3.880 1.00 94.44 87 ARG A N 1
ATOM 686 C CA . ARG A 1 87 ? 1.755 7.264 -2.681 1.00 94.44 87 ARG A CA 1
ATOM 687 C C . ARG A 1 87 ? 2.786 6.939 -1.610 1.00 94.44 87 ARG A C 1
ATOM 689 O O . ARG A 1 87 ? 3.072 5.761 -1.393 1.00 94.44 87 ARG A O 1
ATOM 696 N N . ALA A 1 88 ? 3.335 7.970 -0.982 1.00 96.44 88 ALA A N 1
ATOM 697 C CA . ALA A 1 88 ? 4.223 7.857 0.166 1.00 96.44 88 ALA A CA 1
ATOM 698 C C . ALA A 1 88 ? 3.474 8.306 1.422 1.00 96.44 88 ALA A C 1
ATOM 700 O O . ALA A 1 88 ? 2.697 9.261 1.384 1.00 96.44 88 ALA A O 1
ATOM 701 N N . TYR A 1 89 ? 3.680 7.585 2.515 1.00 96.94 89 TYR A N 1
ATOM 702 C CA . TYR A 1 89 ? 2.821 7.641 3.688 1.00 96.94 89 TYR A CA 1
ATOM 703 C C . TYR A 1 89 ? 3.642 7.632 4.976 1.00 96.94 89 TYR A C 1
ATOM 705 O O . TYR A 1 89 ? 4.629 6.900 5.064 1.00 96.94 89 TYR A O 1
ATOM 713 N N . THR A 1 90 ? 3.173 8.358 5.988 1.00 97.12 90 THR A N 1
ATOM 714 C CA . THR A 1 90 ? 3.666 8.271 7.371 1.00 97.12 90 THR A CA 1
ATOM 715 C C . THR A 1 90 ? 2.672 7.479 8.213 1.00 97.12 90 THR A C 1
ATOM 717 O O . THR A 1 90 ? 1.469 7.723 8.147 1.00 97.12 90 THR A O 1
ATOM 720 N N . SER A 1 91 ? 3.153 6.497 8.982 1.00 96.25 91 SER A N 1
ATOM 721 C CA . SER A 1 91 ? 2.304 5.689 9.870 1.00 96.25 91 SER A CA 1
ATOM 722 C C . SER A 1 91 ? 1.869 6.507 11.081 1.00 96.25 91 SER A C 1
ATOM 724 O O . SER A 1 91 ? 2.710 7.114 11.735 1.00 96.25 91 SER A O 1
ATOM 726 N N . ILE A 1 92 ? 0.575 6.481 11.397 1.00 96.19 92 ILE A N 1
ATOM 727 C CA . ILE A 1 92 ? 0.010 7.174 12.569 1.00 96.19 92 ILE A CA 1
ATOM 728 C C . ILE A 1 92 ? -0.589 6.217 13.599 1.00 96.19 92 ILE A C 1
ATOM 730 O O . ILE A 1 92 ? -0.736 6.579 14.758 1.00 96.19 92 ILE A O 1
ATOM 734 N N . TYR A 1 93 ? -0.928 4.993 13.190 1.00 96.44 93 TYR A N 1
ATOM 735 C CA . TYR A 1 93 ? -1.499 3.987 14.077 1.00 96.44 93 TYR A CA 1
ATOM 736 C C . TYR A 1 93 ? -1.310 2.593 13.489 1.00 96.44 93 TYR A C 1
ATOM 738 O O . TYR A 1 93 ? -1.501 2.385 12.285 1.00 96.44 93 TYR A O 1
ATOM 746 N N . ASP A 1 94 ? -1.035 1.613 14.340 1.00 95.81 94 ASP A N 1
ATOM 747 C CA . ASP A 1 94 ? -1.109 0.208 13.982 1.00 95.81 94 ASP A CA 1
ATOM 748 C C . ASP A 1 94 ? -1.754 -0.624 15.091 1.00 95.81 94 ASP A C 1
ATOM 750 O O . ASP A 1 94 ? -1.684 -0.320 16.280 1.00 95.81 94 ASP A O 1
ATOM 754 N N . LYS A 1 95 ? -2.410 -1.702 14.672 1.00 96.81 95 LYS A N 1
ATOM 755 C CA . LYS A 1 95 ? -2.854 -2.766 15.559 1.00 96.81 95 LYS A CA 1
ATOM 756 C C . LYS A 1 95 ? -2.582 -4.087 14.876 1.00 96.81 95 LYS A C 1
ATOM 758 O O . LYS A 1 95 ? -3.122 -4.345 13.799 1.00 96.81 95 LYS A O 1
ATOM 763 N N . THR A 1 96 ? -1.790 -4.928 15.523 1.00 97.19 96 THR A N 1
ATOM 764 C CA . THR A 1 96 ? -1.443 -6.266 15.041 1.00 97.19 96 THR A CA 1
ATOM 765 C C . THR A 1 96 ? -2.029 -7.312 15.984 1.00 97.19 96 THR A C 1
ATOM 767 O O . THR A 1 96 ? -2.114 -7.094 17.194 1.00 97.19 96 THR A O 1
ATOM 770 N N . LEU A 1 97 ? -2.488 -8.435 15.434 1.00 96.81 97 LEU A N 1
ATOM 771 C CA . LEU A 1 97 ? -2.919 -9.588 16.211 1.00 96.81 97 LEU A CA 1
ATOM 772 C C . LEU A 1 97 ? -1.754 -10.053 17.092 1.00 96.81 97 LEU A C 1
ATOM 774 O O . LEU A 1 97 ? -0.666 -10.310 16.592 1.00 96.81 97 LEU A O 1
ATOM 778 N N . SER A 1 98 ? -1.984 -10.181 18.398 1.00 95.19 98 SER A N 1
ATOM 779 C CA . SER A 1 98 ? -0.921 -10.480 19.367 1.00 95.19 98 SER A CA 1
ATOM 780 C C . SER A 1 98 ? -0.234 -11.828 19.142 1.00 95.19 98 SER A C 1
ATOM 782 O O . SER A 1 98 ? 0.894 -12.015 19.581 1.00 95.19 98 SER A O 1
ATOM 784 N N . SER A 1 99 ? -0.912 -12.766 18.478 1.00 95.31 99 SER A N 1
ATOM 785 C CA . SER A 1 99 ? -0.374 -14.078 18.119 1.00 95.31 99 SER A CA 1
ATOM 786 C C . SER A 1 99 ? 0.244 -14.133 16.720 1.00 95.31 99 SER A C 1
ATOM 788 O O . SER A 1 99 ? 0.681 -15.208 16.321 1.00 95.31 99 SER A O 1
ATOM 790 N N . ALA A 1 100 ? 0.223 -13.037 15.954 1.00 95.38 100 ALA A N 1
ATOM 791 C CA . ALA A 1 100 ? 0.845 -13.004 14.637 1.00 95.38 100 ALA A CA 1
ATOM 792 C C . ALA A 1 100 ? 2.374 -13.015 14.757 1.00 95.38 100 ALA A C 1
ATOM 794 O O . ALA A 1 100 ? 2.956 -12.452 15.685 1.00 95.38 100 ALA A O 1
ATOM 795 N N . SER A 1 101 ? 3.009 -13.645 13.782 1.00 95.00 101 SER A N 1
ATOM 796 C CA . SER A 1 101 ? 4.452 -13.787 13.634 1.00 95.00 101 SER A CA 1
ATOM 797 C C . SER A 1 101 ? 4.902 -13.257 12.274 1.00 95.00 101 SER A C 1
ATOM 799 O O . SER A 1 101 ? 4.082 -12.998 11.392 1.00 95.00 101 SER A O 1
ATOM 801 N N . ASP A 1 102 ? 6.212 -13.158 12.061 1.00 92.00 102 ASP A N 1
ATOM 802 C CA . ASP A 1 102 ? 6.762 -12.761 10.760 1.00 92.00 102 ASP A CA 1
ATOM 803 C C . ASP A 1 102 ? 6.338 -13.710 9.629 1.00 92.00 102 ASP A C 1
ATOM 805 O O . ASP A 1 102 ? 6.185 -13.280 8.490 1.00 92.00 102 ASP A O 1
ATOM 809 N N . ALA A 1 103 ? 6.071 -14.984 9.943 1.00 93.75 103 ALA A N 1
ATOM 810 C CA . ALA A 1 103 ? 5.619 -15.976 8.968 1.00 93.75 103 ALA A CA 1
ATOM 811 C C . ALA A 1 103 ? 4.192 -15.713 8.448 1.00 93.75 103 ALA A C 1
ATOM 813 O O . ALA A 1 103 ? 3.805 -16.257 7.413 1.00 93.75 103 ALA A O 1
ATOM 814 N N . ASP A 1 104 ? 3.413 -14.881 9.145 1.00 94.31 104 ASP A N 1
ATOM 815 C CA . ASP A 1 104 ? 2.074 -14.464 8.720 1.00 94.31 104 ASP A CA 1
ATOM 816 C C . ASP A 1 104 ? 2.114 -13.307 7.708 1.00 94.31 104 ASP A C 1
ATOM 818 O O . ASP A 1 104 ? 1.071 -12.907 7.173 1.00 94.31 104 ASP A O 1
ATOM 822 N N . PHE A 1 105 ? 3.306 -12.761 7.434 1.00 93.31 105 PHE A N 1
ATOM 823 C CA . PHE A 1 105 ? 3.511 -11.644 6.525 1.00 93.31 105 PHE A CA 1
ATOM 824 C C . PHE A 1 105 ? 4.406 -12.015 5.322 1.00 93.31 105 PHE A C 1
ATOM 826 O O . PHE A 1 105 ? 5.357 -12.778 5.465 1.00 93.31 105 PHE A O 1
ATOM 833 N N . PRO A 1 106 ? 4.141 -11.449 4.126 1.00 92.44 106 PRO A N 1
ATOM 834 C CA . PRO A 1 106 ? 3.007 -10.583 3.804 1.00 92.44 106 PRO A CA 1
ATOM 835 C C . PRO A 1 106 ? 1.670 -11.334 3.905 1.00 92.44 106 PRO A C 1
ATOM 837 O O . PRO A 1 106 ? 1.569 -12.508 3.558 1.00 92.44 106 PRO A O 1
ATOM 840 N N . ALA A 1 107 ? 0.638 -10.647 4.404 1.00 91.56 107 ALA A N 1
ATOM 841 C CA . ALA A 1 107 ? -0.688 -11.241 4.551 1.00 91.56 107 ALA A CA 1
ATOM 842 C C . ALA A 1 107 ? -1.214 -11.700 3.183 1.00 91.56 107 ALA A C 1
ATOM 844 O O . ALA A 1 107 ? -0.961 -11.042 2.180 1.00 91.56 107 ALA A O 1
ATOM 845 N N . LYS A 1 108 ? -2.004 -12.778 3.134 1.00 90.62 108 LYS A N 1
ATOM 846 C CA . LYS A 1 108 ? -2.593 -13.272 1.870 1.00 90.62 108 LYS A CA 1
ATOM 847 C C . LYS A 1 108 ? -3.518 -12.255 1.198 1.00 90.62 108 LYS A C 1
ATOM 849 O O . LYS A 1 108 ? -3.658 -12.250 -0.019 1.00 90.62 108 LYS A O 1
ATOM 854 N N . PHE A 1 109 ? -4.145 -11.401 2.001 1.00 90.19 109 PHE A N 1
ATOM 855 C CA . PHE A 1 109 ? -5.146 -10.441 1.569 1.00 90.19 109 PHE A CA 1
ATOM 856 C C . PHE A 1 109 ? -4.890 -9.081 2.211 1.00 90.19 109 PHE A C 1
ATOM 858 O O . PHE A 1 109 ? -4.527 -8.996 3.386 1.00 90.19 109 PHE A O 1
ATOM 865 N N . VAL A 1 110 ? -5.125 -8.013 1.448 1.00 90.56 110 VAL A N 1
ATOM 866 C CA . VAL A 1 110 ? -5.060 -6.633 1.934 1.00 90.56 110 VAL A CA 1
ATOM 867 C C . VAL A 1 110 ? -6.304 -5.868 1.500 1.00 90.56 110 VAL A C 1
ATOM 869 O O . VAL A 1 110 ? -6.679 -5.880 0.331 1.00 90.56 110 VAL A O 1
ATOM 872 N N . LEU A 1 111 ? -6.939 -5.194 2.456 1.00 88.75 111 LEU A N 1
ATOM 873 C CA . LEU A 1 111 ? -7.942 -4.169 2.193 1.00 88.75 111 LEU A CA 1
ATOM 874 C C . LEU A 1 111 ? -7.229 -2.819 2.206 1.00 88.75 111 LEU A C 1
ATOM 876 O O . LEU A 1 111 ? -6.676 -2.418 3.229 1.00 88.75 111 LEU A O 1
ATOM 880 N N . TYR A 1 112 ? -7.251 -2.126 1.073 1.00 85.44 112 TYR A N 1
ATOM 881 C CA . TYR A 1 112 ? -6.769 -0.753 0.975 1.00 85.44 112 TYR A CA 1
ATOM 882 C C . TYR A 1 112 ? -7.962 0.200 0.977 1.00 85.44 112 TYR A C 1
ATOM 884 O O . TYR A 1 112 ? -8.917 0.006 0.218 1.00 85.44 112 TYR A O 1
ATOM 892 N N . ALA A 1 113 ? -7.896 1.217 1.831 1.00 86.06 113 ALA A N 1
ATOM 893 C CA . ALA A 1 113 ? -8.861 2.300 1.875 1.00 86.06 113 ALA A CA 1
ATOM 894 C C . ALA A 1 113 ? -8.126 3.637 1.973 1.00 86.06 113 ALA A C 1
ATOM 896 O O . ALA A 1 113 ? -7.200 3.778 2.774 1.00 86.06 113 ALA A O 1
ATOM 897 N N . ALA A 1 114 ? -8.553 4.610 1.174 1.00 84.56 114 ALA A N 1
ATOM 898 C CA . ALA A 1 114 ? -8.072 5.982 1.246 1.00 84.56 114 ALA A CA 1
ATOM 899 C C . ALA A 1 114 ? -9.263 6.926 1.361 1.00 84.56 114 ALA A C 1
ATOM 901 O O . ALA A 1 114 ? -10.268 6.761 0.666 1.00 84.56 114 ALA A O 1
ATOM 902 N N . MET A 1 115 ? -9.159 7.888 2.270 1.00 85.94 115 MET A N 1
ATOM 903 C CA . MET A 1 115 ? -10.231 8.825 2.573 1.00 85.94 115 MET A CA 1
ATOM 904 C C . MET A 1 115 ? -9.629 10.211 2.752 1.00 85.94 115 MET A C 1
ATOM 906 O O . MET A 1 115 ? -8.596 10.350 3.403 1.00 85.94 115 MET A O 1
ATOM 910 N N . GLU A 1 116 ? -10.270 11.212 2.160 1.00 85.75 116 GLU A N 1
ATOM 911 C CA . GLU A 1 116 ? -9.980 12.616 2.443 1.00 85.75 116 GLU A CA 1
ATOM 912 C C . GLU A 1 116 ? -11.003 13.107 3.461 1.00 85.75 116 GLU A C 1
ATOM 914 O O . GLU A 1 116 ? -12.209 12.913 3.275 1.00 85.75 116 GLU A O 1
ATOM 919 N N . VAL A 1 117 ? -10.525 13.692 4.552 1.00 87.75 117 VAL A N 1
ATOM 920 C CA . VAL A 1 117 ? -11.349 14.139 5.676 1.00 87.75 117 VAL A CA 1
ATOM 921 C C . VAL A 1 117 ? -11.166 15.640 5.817 1.00 87.75 117 VAL A C 1
ATOM 923 O O . VAL A 1 117 ? -10.055 16.146 5.672 1.00 87.75 117 VAL A O 1
ATOM 926 N N . LYS A 1 118 ? -12.256 16.363 6.073 1.00 87.69 118 LYS A N 1
ATOM 927 C CA . LYS A 1 118 ? -12.160 17.791 6.380 1.00 87.69 118 LYS A CA 1
ATOM 928 C C . LYS A 1 118 ? -11.334 18.002 7.658 1.00 87.69 118 LYS A C 1
ATOM 930 O O . LYS A 1 118 ? -11.537 17.231 8.599 1.00 87.69 118 LYS A O 1
ATOM 935 N N . PRO A 1 119 ? -10.499 19.054 7.743 1.00 92.56 119 PRO A N 1
ATOM 936 C CA . PRO A 1 119 ? -9.654 19.292 8.915 1.00 92.56 119 PRO A CA 1
ATOM 937 C C . PRO A 1 119 ? -10.429 19.295 10.239 1.00 92.56 119 PRO A C 1
ATOM 939 O O . PRO A 1 119 ? -9.996 18.695 11.215 1.00 92.56 119 PRO A O 1
ATOM 942 N N . GLU A 1 120 ? -11.625 19.893 10.267 1.00 93.81 120 GLU A N 1
ATOM 943 C CA . GLU A 1 120 ? -12.466 19.958 11.467 1.00 93.81 120 GLU A CA 1
ATOM 944 C C . GLU A 1 120 ? -13.014 18.600 11.945 1.00 93.81 120 GLU A C 1
ATOM 946 O O . GLU A 1 120 ? -13.512 18.504 13.064 1.00 93.81 120 GLU A O 1
ATOM 951 N N . GLY A 1 121 ? -12.957 17.561 11.107 1.00 93.25 121 GLY A N 1
ATOM 952 C CA . GLY A 1 121 ? -13.414 16.210 11.432 1.00 93.25 121 GLY A CA 1
ATOM 953 C C . GLY A 1 121 ? -12.287 15.199 11.638 1.00 93.25 121 GLY A C 1
ATOM 954 O O . GLY A 1 121 ? -12.580 14.038 11.916 1.00 93.25 121 GLY A O 1
ATOM 955 N N . GLU A 1 122 ? -11.022 15.597 11.480 1.00 92.81 122 GLU A N 1
ATOM 956 C CA . GLU A 1 122 ? -9.886 14.670 11.469 1.00 92.81 122 GLU A CA 1
ATOM 957 C C . GLU A 1 122 ? -9.661 13.997 12.830 1.00 92.81 122 GLU A C 1
ATOM 959 O O . GLU A 1 122 ? -9.523 12.774 12.891 1.00 92.81 122 GLU A O 1
ATOM 964 N N . ASP A 1 123 ? -9.715 14.763 13.922 1.00 94.81 123 ASP A N 1
ATOM 965 C CA . ASP A 1 123 ? -9.541 14.237 15.282 1.00 94.81 123 ASP A CA 1
ATOM 966 C C . ASP A 1 123 ? -10.606 13.187 15.623 1.00 94.81 123 ASP A C 1
ATOM 968 O O . ASP A 1 123 ? -10.296 12.086 16.082 1.00 94.81 123 ASP A O 1
ATOM 972 N N . GLU A 1 124 ? -11.869 13.501 15.333 1.00 96.19 124 GLU A N 1
ATOM 973 C CA . GLU A 1 124 ? -12.993 12.603 15.598 1.00 96.19 124 GLU A CA 1
ATOM 974 C C . GLU A 1 124 ? -12.941 11.358 14.700 1.00 96.19 124 GLU A C 1
ATOM 976 O O . GLU A 1 124 ? -13.200 10.239 15.150 1.00 96.19 124 GLU A O 1
ATOM 981 N N . PHE A 1 125 ? -12.534 11.523 13.439 1.00 93.81 125 PHE A N 1
ATOM 982 C CA . PHE A 1 125 ? -12.299 10.414 12.518 1.00 93.81 125 PHE A CA 1
ATOM 983 C C . PHE A 1 125 ? -11.191 9.487 13.019 1.00 93.81 125 PHE A C 1
ATOM 985 O O . PHE A 1 125 ? -11.338 8.262 12.963 1.00 93.81 125 PHE A O 1
ATOM 992 N N . ASN A 1 126 ? -10.096 10.049 13.532 1.00 94.94 126 ASN A N 1
ATOM 993 C CA . ASN A 1 126 ? -8.991 9.275 14.077 1.00 94.94 126 ASN A CA 1
ATOM 994 C C . ASN A 1 126 ? -9.412 8.498 15.322 1.00 94.94 126 ASN A C 1
ATOM 996 O O . ASN A 1 126 ? -9.211 7.283 15.379 1.00 94.94 126 ASN A O 1
ATOM 1000 N N . LYS A 1 127 ? -10.100 9.165 16.248 1.00 96.31 127 LYS A N 1
ATOM 1001 C CA . LYS A 1 127 ? -10.634 8.548 17.459 1.00 96.31 127 LYS A CA 1
ATOM 1002 C C . LYS A 1 127 ? -11.587 7.392 17.151 1.00 96.31 127 LYS A C 1
ATOM 1004 O O . LYS A 1 127 ? -11.424 6.301 17.692 1.00 96.31 127 LYS A O 1
ATOM 1009 N N . TRP A 1 128 ? -12.526 7.585 16.223 1.00 96.12 128 TRP A N 1
ATOM 1010 C CA . TRP A 1 128 ? -13.443 6.526 15.789 1.00 96.12 128 TRP A CA 1
ATOM 1011 C C . TRP A 1 128 ? -12.704 5.300 15.240 1.00 96.12 128 TRP A C 1
ATOM 1013 O O . TRP A 1 128 ? -13.056 4.156 15.549 1.00 96.12 128 TRP A O 1
ATOM 1023 N N . TYR A 1 129 ? -11.654 5.520 14.444 1.00 95.31 129 TYR A N 1
ATOM 1024 C CA . TYR A 1 129 ? -10.856 4.430 13.894 1.00 95.31 129 TYR A CA 1
ATOM 1025 C C . TYR A 1 129 ? -10.184 3.584 14.981 1.00 95.31 129 TYR A C 1
ATOM 1027 O O . TYR A 1 129 ? -10.143 2.357 14.863 1.00 95.31 129 TYR A O 1
ATOM 1035 N N . GLU A 1 130 ? -9.653 4.236 16.010 1.00 95.50 130 GLU A N 1
ATOM 1036 C CA . GLU A 1 130 ? -8.866 3.608 17.073 1.00 95.50 130 GLU A CA 1
ATOM 1037 C C . GLU A 1 130 ? -9.739 2.950 18.143 1.00 95.50 130 GLU A C 1
ATOM 1039 O O . GLU A 1 130 ? -9.430 1.844 18.595 1.00 95.50 130 GLU A O 1
ATOM 1044 N N . GLU A 1 131 ? -10.846 3.593 18.512 1.00 96.44 131 GLU A N 1
ATOM 1045 C CA . GLU A 1 131 ? -11.700 3.167 19.624 1.00 96.44 131 GLU A CA 1
ATOM 1046 C C . GLU A 1 131 ? -12.831 2.222 19.194 1.00 96.44 131 GLU A C 1
ATOM 1048 O O . GLU A 1 131 ? -13.234 1.357 19.975 1.00 96.44 131 GLU A O 1
ATOM 1053 N N . GLU A 1 132 ? -13.319 2.317 17.951 1.00 95.62 132 GLU A N 1
ATOM 1054 C CA . GLU A 1 132 ? -14.441 1.500 17.471 1.00 95.62 132 GLU A CA 1
ATOM 1055 C C . GLU A 1 132 ? -14.082 0.678 16.231 1.00 95.62 132 GLU A C 1
ATOM 1057 O O . GLU A 1 132 ? -14.147 -0.556 16.261 1.00 95.62 132 GLU A O 1
ATOM 1062 N N . HIS A 1 133 ? -13.672 1.328 15.140 1.00 94.50 133 HIS A N 1
ATOM 1063 C CA . HIS A 1 133 ? -13.601 0.669 13.837 1.00 94.50 133 HIS A CA 1
ATOM 1064 C C . HIS A 1 133 ? -12.566 -0.464 13.800 1.00 94.50 133 HIS A C 1
ATOM 1066 O O . HIS A 1 133 ? -12.911 -1.613 13.513 1.00 94.50 133 HIS A O 1
ATOM 1072 N N . ILE A 1 134 ? -11.298 -0.189 14.127 1.00 95.75 134 ILE A N 1
ATOM 1073 C CA . ILE A 1 134 ? -10.242 -1.212 14.136 1.00 95.75 134 ILE A CA 1
ATOM 1074 C C . ILE A 1 134 ? -10.492 -2.276 15.213 1.00 95.75 134 ILE A C 1
ATOM 1076 O O . ILE A 1 134 ? -10.325 -3.462 14.911 1.00 95.75 134 ILE A O 1
ATOM 1080 N N . PRO A 1 135 ? -10.934 -1.939 16.440 1.00 95.62 135 PRO A N 1
ATOM 1081 C CA . PRO A 1 135 ? -11.381 -2.940 17.403 1.00 95.62 135 PRO A CA 1
ATOM 1082 C C . PRO A 1 135 ? -12.465 -3.881 16.867 1.00 95.62 135 PRO A C 1
ATOM 1084 O O . PRO A 1 135 ? -12.374 -5.089 17.099 1.00 95.62 135 PRO A O 1
ATOM 1087 N N . MET A 1 136 ? -13.446 -3.386 16.108 1.00 94.50 136 MET A N 1
ATOM 1088 C CA . MET A 1 136 ? -14.446 -4.236 15.455 1.00 94.50 136 MET A CA 1
ATOM 1089 C C . MET A 1 136 ? -13.838 -5.109 14.355 1.00 94.50 136 MET A C 1
ATOM 1091 O O . MET A 1 136 ? -14.107 -6.310 14.328 1.00 94.50 136 MET A O 1
ATOM 1095 N N . LEU A 1 137 ? -12.980 -4.549 13.495 1.00 92.56 137 LEU A N 1
ATOM 1096 C CA . LEU A 1 137 ? -12.276 -5.317 12.461 1.00 92.56 137 LEU A CA 1
ATOM 1097 C C . LEU A 1 137 ? -11.407 -6.426 13.065 1.00 92.56 137 LEU A C 1
ATOM 1099 O O . LEU A 1 137 ? -11.369 -7.529 12.527 1.00 92.56 137 LEU A O 1
ATOM 1103 N N . SER A 1 138 ? -10.787 -6.178 14.223 1.00 94.88 138 SER A N 1
ATOM 1104 C CA . SER A 1 138 ? -9.928 -7.160 14.896 1.00 94.88 138 SER A CA 1
ATOM 1105 C C . SER A 1 138 ? -10.651 -8.401 15.420 1.00 94.88 138 SER A C 1
ATOM 1107 O O . SER A 1 138 ? -10.004 -9.362 15.821 1.00 94.88 138 SER A O 1
ATOM 1109 N N . LYS A 1 139 ? -11.988 -8.403 15.399 1.00 93.56 139 LYS A N 1
ATOM 1110 C CA . LYS A 1 139 ? -12.819 -9.562 15.756 1.00 93.56 139 LYS A CA 1
ATOM 1111 C C . LYS A 1 139 ? -13.168 -10.435 14.548 1.00 93.56 139 LYS A C 1
ATOM 1113 O O . LYS A 1 139 ? -13.755 -11.498 14.729 1.00 93.56 139 LYS A O 1
ATOM 1118 N N . ILE A 1 140 ? -12.859 -9.994 13.327 1.00 90.88 140 ILE A N 1
ATOM 1119 C CA . ILE 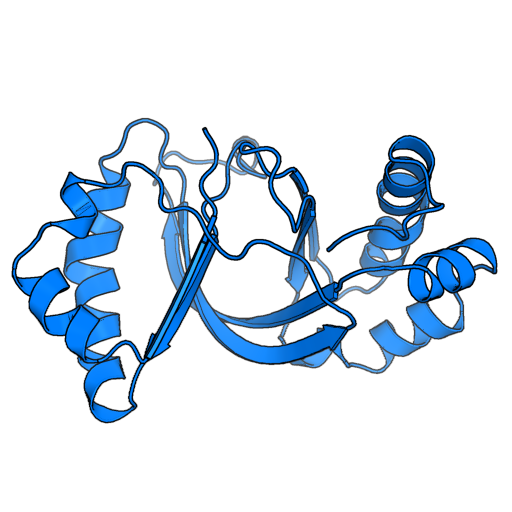A 1 140 ? -13.136 -10.761 12.111 1.00 90.88 140 ILE A CA 1
ATOM 1120 C C . ILE A 1 140 ? -12.153 -11.943 12.047 1.00 90.88 140 ILE A C 1
ATOM 1122 O O . ILE A 1 140 ? -10.942 -11.719 12.112 1.00 90.88 140 ILE A O 1
ATOM 1126 N N . PRO A 1 141 ? -12.629 -13.196 11.900 1.00 91.00 141 PRO A N 1
ATOM 1127 C CA . PRO A 1 141 ? -11.747 -14.345 11.724 1.00 91.00 141 PRO A CA 1
ATOM 1128 C C . PRO A 1 141 ? -10.779 -14.144 10.552 1.00 91.00 141 PRO A C 1
ATOM 1130 O O . PRO A 1 141 ? -11.194 -13.779 9.455 1.00 91.00 141 PRO A O 1
ATOM 1133 N N . GLY A 1 142 ? -9.489 -14.381 10.792 1.00 90.38 142 GLY A N 1
ATOM 1134 C CA . GLY A 1 142 ? -8.429 -14.164 9.802 1.00 90.38 142 GLY A CA 1
ATOM 1135 C C . GLY A 1 142 ? -7.873 -12.737 9.750 1.00 90.38 142 GLY A C 1
ATOM 1136 O O . GLY A 1 142 ? -6.967 -12.476 8.960 1.00 90.38 142 GLY A O 1
ATOM 1137 N N . TRP A 1 143 ? -8.360 -11.810 10.584 1.00 95.31 143 TRP A N 1
ATOM 1138 C CA . TRP A 1 143 ? -7.721 -10.505 10.739 1.00 95.31 143 TRP A CA 1
ATOM 1139 C C . TRP A 1 143 ? -6.320 -10.654 11.351 1.00 95.31 143 TRP A C 1
ATOM 1141 O O . TRP A 1 143 ? -6.162 -11.263 12.407 1.00 95.31 143 TRP A O 1
ATOM 1151 N N . LEU A 1 144 ? -5.316 -10.070 10.692 1.00 96.50 144 LEU A N 1
ATOM 1152 C CA . LEU A 1 144 ? -3.922 -10.077 11.153 1.00 96.50 144 LEU A CA 1
ATOM 1153 C C . LEU A 1 144 ? -3.458 -8.704 11.634 1.00 96.50 144 LEU A C 1
ATOM 1155 O O . LEU A 1 144 ? -2.759 -8.602 12.638 1.00 96.50 144 LEU A O 1
ATOM 1159 N N . ARG A 1 145 ? -3.795 -7.641 10.895 1.00 96.50 145 ARG A N 1
ATOM 1160 C CA . ARG A 1 145 ? -3.277 -6.297 11.158 1.00 96.50 145 ARG A CA 1
ATOM 1161 C C . ARG A 1 145 ? -4.127 -5.216 10.500 1.00 96.50 145 ARG A C 1
ATOM 1163 O O . ARG A 1 145 ? -4.584 -5.388 9.372 1.00 96.50 145 ARG A O 1
ATOM 1170 N N . SER A 1 146 ? -4.241 -4.073 11.168 1.00 96.88 146 SER A N 1
ATOM 1171 C CA . SER A 1 146 ? -4.702 -2.804 10.598 1.00 96.88 146 SER A CA 1
ATOM 1172 C C . SER A 1 146 ? -3.616 -1.748 10.792 1.00 96.88 146 SER A C 1
ATOM 1174 O O . SER A 1 146 ? -3.056 -1.643 11.878 1.00 96.88 146 SER A O 1
ATOM 1176 N N . ARG A 1 147 ? -3.319 -0.965 9.752 1.00 96.00 147 ARG A N 1
ATOM 1177 C CA . ARG A 1 147 ? -2.384 0.171 9.807 1.00 96.00 147 ARG A CA 1
ATOM 1178 C C . ARG A 1 147 ? -3.071 1.405 9.231 1.00 96.00 147 ARG A C 1
ATOM 1180 O O . ARG A 1 147 ? -3.810 1.277 8.253 1.00 96.00 147 ARG A O 1
ATOM 1187 N N . ARG A 1 148 ? -2.849 2.569 9.834 1.00 96.62 148 ARG A N 1
ATOM 1188 C CA .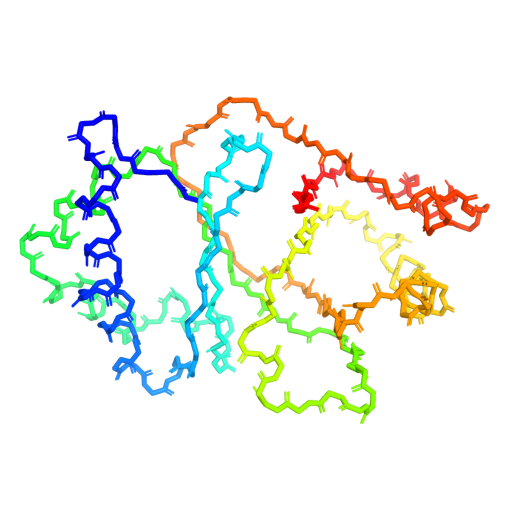 ARG A 1 148 ? -3.353 3.864 9.365 1.00 96.62 148 ARG A CA 1
ATOM 1189 C C . ARG A 1 148 ? -2.193 4.791 9.075 1.00 96.62 148 ARG A C 1
ATOM 1191 O O . ARG A 1 148 ? -1.167 4.756 9.754 1.00 96.62 148 ARG A O 1
ATOM 1198 N N . TYR A 1 149 ? -2.398 5.626 8.070 1.00 95.69 149 TYR A N 1
ATOM 1199 C CA . TYR A 1 149 ? -1.360 6.472 7.525 1.00 95.69 149 TYR A CA 1
ATOM 1200 C C . TYR A 1 149 ? -1.901 7.841 7.139 1.00 95.69 149 TYR A C 1
ATOM 1202 O O . TYR A 1 149 ? -3.056 7.949 6.726 1.00 95.69 149 TYR A O 1
ATOM 1210 N N . VAL A 1 150 ? -1.027 8.842 7.183 1.00 95.00 150 VAL A N 1
ATOM 1211 C CA . VAL A 1 150 ? -1.226 10.152 6.554 1.00 95.00 150 VAL A CA 1
ATOM 1212 C C . VAL A 1 150 ? -0.433 10.192 5.253 1.00 95.00 150 VAL A C 1
ATOM 1214 O O . VAL A 1 150 ? 0.691 9.691 5.184 1.00 95.00 150 VAL A O 1
ATOM 1217 N N . LEU A 1 151 ? -1.059 10.709 4.196 1.00 93.94 151 LEU A N 1
ATOM 1218 C CA . LEU A 1 151 ? -0.444 10.858 2.878 1.00 93.94 151 LEU A CA 1
ATOM 1219 C C . LEU A 1 151 ? 0.547 12.025 2.896 1.00 93.94 151 LEU A C 1
ATOM 1221 O O . LEU A 1 151 ? 0.169 13.134 3.247 1.00 93.94 151 LEU A O 1
ATOM 1225 N N . GLU A 1 152 ? 1.775 11.777 2.453 1.00 95.56 152 GLU A N 1
ATOM 1226 C CA . GLU A 1 152 ? 2.850 12.780 2.399 1.00 95.56 152 GLU A CA 1
ATOM 1227 C C . GLU A 1 152 ? 3.092 13.261 0.968 1.00 95.56 152 GLU A C 1
ATOM 1229 O O . GLU A 1 152 ? 3.233 14.451 0.699 1.00 95.56 152 GLU A O 1
ATOM 1234 N N . SER A 1 153 ? 3.112 12.325 0.017 1.00 91.69 153 SER A N 1
ATOM 1235 C CA . SER A 1 153 ? 3.229 12.648 -1.400 1.00 91.69 153 SER A CA 1
ATOM 1236 C C . SER A 1 153 ? 2.433 11.675 -2.254 1.00 91.69 153 SER A C 1
ATOM 1238 O O . SER A 1 153 ? 2.247 10.500 -1.913 1.00 91.69 153 SER A O 1
ATOM 1240 N N . ASN A 1 154 ? 1.948 12.169 -3.389 1.00 90.75 154 ASN A N 1
ATOM 1241 C CA . ASN A 1 154 ? 1.324 11.354 -4.414 1.00 90.75 154 ASN A CA 1
ATOM 1242 C C . ASN A 1 154 ? 1.890 11.689 -5.798 1.00 90.75 154 ASN A C 1
ATOM 1244 O O . ASN A 1 154 ? 2.289 12.810 -6.100 1.00 90.75 154 ASN A O 1
ATOM 1248 N N . LEU A 1 155 ? 1.925 10.676 -6.654 1.00 88.88 155 LEU A N 1
ATOM 1249 C CA . LEU A 1 155 ? 2.228 10.815 -8.067 1.00 88.88 155 LEU A CA 1
ATOM 1250 C C . LEU A 1 155 ? 1.252 9.947 -8.849 1.00 88.88 155 LEU A C 1
ATOM 1252 O O . LEU A 1 155 ? 1.230 8.721 -8.701 1.00 88.88 155 LEU A O 1
ATOM 1256 N N . VAL A 1 156 ? 0.455 10.601 -9.690 1.00 88.94 156 VAL A N 1
ATOM 1257 C CA . VAL A 1 156 ? -0.525 9.950 -10.559 1.00 88.94 156 VAL A CA 1
ATOM 1258 C C . VAL A 1 156 ? -0.093 10.110 -12.016 1.00 88.94 156 VAL A C 1
ATOM 1260 O O . VAL A 1 156 ? 0.261 11.203 -12.451 1.00 88.94 156 VAL A O 1
ATOM 1263 N N . LYS A 1 157 ? -0.116 9.013 -12.775 1.00 89.69 157 LYS A N 1
ATOM 1264 C CA . LYS A 1 157 ? 0.111 8.979 -14.227 1.00 89.69 157 LYS A CA 1
ATOM 1265 C C . LYS A 1 157 ? -1.018 8.180 -14.872 1.00 89.69 157 LYS A C 1
ATOM 1267 O O . LYS A 1 157 ? -1.281 7.065 -14.431 1.00 89.69 157 LYS A O 1
ATOM 1272 N N . GLY A 1 158 ? -1.609 8.721 -15.937 1.00 87.50 158 GLY A N 1
ATOM 1273 C CA . GLY A 1 158 ? -2.642 8.055 -16.739 1.00 87.50 158 GLY A CA 1
ATOM 1274 C C . GLY A 1 158 ? -3.991 7.894 -16.031 1.00 87.50 158 GLY A C 1
ATOM 1275 O O . GLY A 1 158 ? -4.240 8.531 -15.010 1.00 87.50 158 GLY A O 1
ATOM 1276 N N . THR A 1 159 ? -4.868 7.048 -16.582 1.00 78.19 159 THR A N 1
ATOM 1277 C CA . THR A 1 159 ? -6.243 6.826 -16.093 1.00 78.19 159 THR A CA 1
ATOM 1278 C C . THR A 1 159 ? -6.658 5.349 -16.175 1.00 78.19 159 THR A C 1
ATOM 1280 O O . THR A 1 159 ? -6.129 4.579 -16.982 1.00 78.19 159 THR A O 1
ATOM 1283 N N . VAL A 1 160 ? -7.618 4.949 -15.333 1.00 74.25 160 VAL A N 1
ATOM 1284 C CA . VAL A 1 160 ? -8.313 3.649 -15.373 1.00 74.25 160 VAL A CA 1
ATOM 1285 C C . VAL A 1 160 ? -9.812 3.855 -15.162 1.00 74.25 160 VAL A C 1
ATOM 1287 O O . VAL A 1 160 ? -10.202 4.706 -14.371 1.00 74.25 160 VAL A O 1
ATOM 1290 N N . GLU A 1 161 ? -10.640 3.049 -15.829 1.00 66.25 161 GLU A N 1
ATOM 1291 C CA . GLU A 1 161 ? -12.077 2.916 -15.549 1.00 66.25 161 GLU A CA 1
ATOM 1292 C C . GLU A 1 161 ? -12.391 1.467 -15.127 1.00 66.25 161 GLU A C 1
ATOM 1294 O O . GLU A 1 161 ? -11.757 0.550 -15.663 1.00 66.25 161 GLU A O 1
ATOM 1299 N N . PRO A 1 162 ? -13.382 1.197 -14.251 1.00 59.47 162 PRO A N 1
ATOM 1300 C CA . PRO A 1 162 ? -14.115 2.101 -13.360 1.00 59.47 162 PRO A CA 1
ATOM 1301 C C . PRO A 1 162 ? -13.471 2.227 -11.964 1.00 59.47 162 PRO A C 1
ATOM 1303 O O . PRO A 1 162 ? -12.733 1.353 -11.512 1.00 59.47 162 PRO A O 1
ATOM 1306 N N . GLU A 1 163 ? -13.828 3.293 -11.251 1.00 53.62 163 GLU A N 1
ATOM 1307 C CA . GLU A 1 163 ? -13.464 3.539 -9.853 1.00 53.62 163 GLU A CA 1
ATOM 1308 C C . GLU A 1 163 ? -14.387 2.760 -8.883 1.00 53.62 163 GLU A C 1
ATOM 1310 O O . GLU A 1 163 ? -15.603 2.931 -8.895 1.00 53.62 163 GLU A O 1
ATOM 1315 N N . VAL A 1 164 ? -13.781 1.963 -7.990 1.00 50.44 164 VAL A N 1
ATOM 1316 C CA . VAL A 1 164 ? -14.294 1.559 -6.656 1.00 50.44 164 VAL A CA 1
ATOM 1317 C C . VAL A 1 164 ? -15.319 0.400 -6.557 1.00 50.44 164 VAL A C 1
ATOM 1319 O O . VAL A 1 164 ? -16.344 0.355 -7.236 1.00 50.44 164 VAL A O 1
ATOM 1322 N N . VAL A 1 165 ? -15.071 -0.527 -5.607 1.00 43.34 165 VAL A N 1
ATOM 1323 C CA . VAL A 1 165 ? -16.063 -1.460 -5.015 1.00 43.34 165 VAL A CA 1
ATOM 1324 C C . VAL A 1 165 ? -15.831 -1.616 -3.513 1.00 43.34 165 VAL A C 1
ATOM 1326 O O . VAL A 1 165 ? -14.718 -1.856 -3.050 1.00 43.34 165 VAL A O 1
ATOM 1329 N N . VAL A 1 166 ? -16.918 -1.533 -2.744 1.00 41.81 166 VAL A N 1
ATOM 1330 C CA . VAL A 1 166 ? -16.937 -1.761 -1.295 1.00 41.81 166 VAL A CA 1
ATOM 1331 C C . VAL A 1 166 ? -17.173 -3.242 -1.000 1.00 41.81 166 VAL A C 1
ATOM 1333 O O . VAL A 1 166 ? -18.135 -3.836 -1.480 1.00 41.81 166 VAL A O 1
ATOM 1336 N N . GLY A 1 167 ? -16.314 -3.829 -0.168 1.00 46.72 167 GLY A N 1
ATOM 1337 C CA . GLY A 1 167 ? -16.501 -5.178 0.356 1.00 46.72 167 GLY A CA 1
ATOM 1338 C C . GLY A 1 167 ? -17.473 -5.281 1.529 1.00 46.72 167 GLY A C 1
ATOM 1339 O O . GLY A 1 167 ? -17.773 -4.298 2.200 1.00 46.72 167 GLY A O 1
ATOM 1340 N N . ASN A 1 168 ? -17.935 -6.499 1.825 1.00 49.22 168 ASN A N 1
ATOM 1341 C CA . ASN A 1 168 ? -18.843 -6.783 2.938 1.00 49.22 168 ASN A CA 1
ATOM 1342 C C . ASN A 1 168 ? -18.141 -6.636 4.308 1.00 49.22 168 ASN A C 1
ATOM 1344 O O . ASN A 1 168 ? -17.656 -7.607 4.883 1.00 49.22 168 ASN A O 1
ATOM 1348 N N . LEU A 1 169 ? -18.098 -5.404 4.822 1.00 58.25 169 LEU A N 1
ATOM 1349 C CA . LEU A 1 169 ? -17.666 -5.033 6.179 1.00 58.25 169 LEU A CA 1
ATOM 1350 C C . LEU A 1 169 ? -18.860 -4.649 7.065 1.00 58.25 169 LEU A C 1
ATOM 1352 O O . LEU A 1 169 ? -18.699 -3.875 8.005 1.00 58.25 169 LEU A O 1
ATOM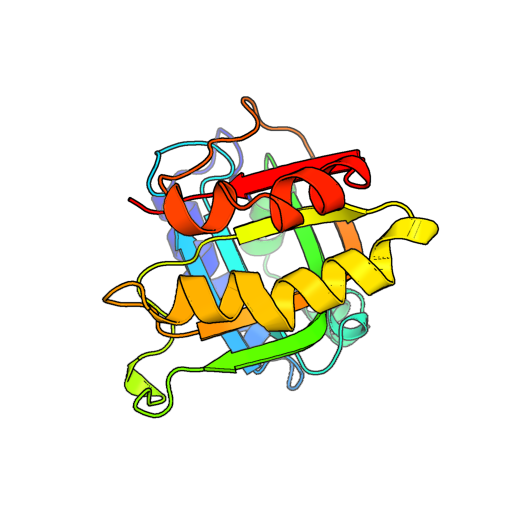 1356 N N . LYS A 1 170 ? -20.065 -5.149 6.744 1.00 65.19 170 LYS A N 1
ATOM 1357 C CA . LYS A 1 170 ? -21.360 -4.589 7.173 1.00 65.19 170 LYS A CA 1
ATOM 1358 C C . LYS A 1 170 ? -21.405 -4.176 8.649 1.00 65.19 170 LYS A C 1
ATOM 1360 O O . LYS A 1 170 ? -21.777 -3.051 8.936 1.00 65.19 170 LYS A O 1
ATOM 1365 N N . ALA A 1 171 ? -20.951 -5.024 9.573 1.00 68.81 171 ALA A N 1
ATOM 1366 C CA . ALA A 1 171 ? -20.951 -4.689 11.000 1.00 68.81 171 ALA A CA 1
ATOM 1367 C C . ALA A 1 171 ? -20.064 -3.474 11.349 1.00 68.81 171 ALA A C 1
ATOM 1369 O O . ALA A 1 171 ? -20.503 -2.594 12.079 1.00 68.81 171 ALA A O 1
ATOM 1370 N N . ALA A 1 172 ? -18.846 -3.393 10.805 1.00 71.62 172 ALA A N 1
ATOM 1371 C CA . ALA A 1 172 ? -17.893 -2.316 11.089 1.00 71.62 172 ALA A CA 1
ATOM 1372 C C . ALA A 1 172 ? -18.204 -1.002 10.344 1.00 71.62 172 ALA A C 1
ATOM 1374 O O . ALA A 1 172 ? -17.559 0.014 10.597 1.00 71.62 172 ALA A O 1
ATOM 1375 N N . ILE A 1 173 ? -19.165 -1.015 9.412 1.00 77.06 173 ILE A N 1
ATOM 1376 C CA . ILE A 1 173 ? -19.552 0.149 8.594 1.00 77.06 173 ILE A CA 1
ATOM 1377 C C . ILE A 1 173 ? -21.012 0.575 8.801 1.00 77.06 173 ILE A C 1
ATOM 1379 O O . ILE A 1 173 ? -21.538 1.332 7.988 1.00 77.06 173 ILE A O 1
ATOM 1383 N N . SER A 1 174 ? -21.680 0.073 9.841 1.00 80.56 174 SER A N 1
ATOM 1384 C CA . SER A 1 174 ? -23.098 0.348 10.131 1.00 80.56 174 SER A CA 1
ATOM 1385 C C . SER A 1 174 ? -23.334 0.776 11.585 1.00 80.56 174 SER A C 1
ATOM 1387 O O . SER A 1 174 ? -24.382 0.476 12.153 1.00 80.56 174 SER A O 1
ATOM 1389 N N . THR A 1 175 ? -22.353 1.439 12.207 1.00 85.12 175 THR A N 1
ATOM 1390 C CA . THR A 1 175 ? -22.504 2.017 13.550 1.00 85.12 175 THR A CA 1
ATOM 1391 C C . THR A 1 175 ? -23.008 3.465 13.466 1.00 85.12 175 THR A C 1
ATOM 1393 O O . THR A 1 175 ? -22.675 4.171 12.509 1.00 85.12 175 THR A O 1
ATOM 1396 N N . PRO A 1 176 ? -23.767 3.955 14.467 1.00 88.88 176 PRO A N 1
ATOM 1397 C CA . PRO A 1 176 ? -24.181 5.358 14.505 1.00 88.88 176 PRO A CA 1
ATOM 1398 C C . PRO A 1 176 ? -22.995 6.333 14.530 1.00 88.88 176 PRO A C 1
ATOM 1400 O O . PRO A 1 176 ? -23.037 7.358 13.857 1.00 88.88 176 PRO A O 1
ATOM 1403 N N . TRP A 1 177 ? -21.913 6.002 15.251 1.00 89.50 177 TRP A N 1
ATOM 1404 C CA . TRP A 1 177 ? -20.716 6.848 15.307 1.00 89.50 177 TRP A CA 1
ATOM 1405 C C . TRP A 1 177 ? -20.039 6.953 13.938 1.00 89.50 177 TRP A C 1
ATOM 1407 O O . TRP A 1 177 ? -19.721 8.054 13.487 1.00 89.50 177 TRP A O 1
ATOM 1417 N N . ARG A 1 178 ? -19.932 5.831 13.214 1.00 87.38 178 ARG A N 1
ATOM 1418 C CA . ARG A 1 178 ? -19.484 5.835 11.821 1.00 87.38 178 ARG A CA 1
ATOM 1419 C C . ARG A 1 178 ? -20.337 6.771 10.977 1.00 87.38 178 ARG A C 1
ATOM 1421 O O . ARG A 1 178 ? -19.772 7.520 10.188 1.00 87.38 178 ARG A O 1
ATOM 1428 N N . ASP A 1 179 ? -21.663 6.711 11.088 1.00 87.62 179 ASP A N 1
ATOM 1429 C CA . ASP A 1 179 ? -22.564 7.519 10.257 1.00 87.62 179 ASP A CA 1
ATOM 1430 C C . ASP A 1 179 ? -22.418 9.024 10.509 1.00 87.62 179 ASP A C 1
ATOM 1432 O O . ASP A 1 179 ? -22.552 9.807 9.568 1.00 87.62 179 ASP A O 1
ATOM 1436 N N . GLU A 1 180 ? -22.064 9.431 11.727 1.00 86.19 180 GLU A N 1
ATOM 1437 C CA . GLU A 1 180 ? -21.693 10.815 12.037 1.00 86.19 180 GLU A CA 1
ATOM 1438 C C . GLU A 1 180 ? -20.316 11.183 11.468 1.00 86.19 180 GLU A C 1
ATOM 1440 O O . GLU A 1 180 ? -20.191 12.157 10.723 1.00 86.19 180 GLU A O 1
ATOM 1445 N N . VAL A 1 181 ? -19.296 10.364 11.732 1.00 85.62 181 VAL A N 1
ATOM 1446 C CA . VAL A 1 181 ? -17.905 10.598 11.311 1.00 85.62 181 VAL A CA 1
ATOM 1447 C C . VAL A 1 181 ? -17.773 10.688 9.792 1.00 85.62 181 VAL A C 1
ATOM 1449 O O . VAL A 1 181 ? -17.077 11.557 9.262 1.00 85.62 181 VAL A O 1
ATOM 1452 N N . VAL A 1 182 ? -18.472 9.828 9.044 1.00 84.19 182 VAL A N 1
ATOM 1453 C CA . VAL A 1 182 ? -18.342 9.812 7.582 1.00 84.19 182 VAL A CA 1
ATOM 1454 C C . VAL A 1 182 ? -18.958 11.022 6.885 1.00 84.19 182 VAL A C 1
ATOM 1456 O O . VAL A 1 182 ? -18.708 11.189 5.692 1.00 84.19 182 VAL A O 1
ATOM 1459 N N . LYS A 1 183 ? -19.722 11.875 7.583 1.00 83.06 183 LYS A N 1
ATOM 1460 C CA . LYS A 1 183 ? -20.212 13.152 7.031 1.00 83.06 183 LYS A CA 1
ATOM 1461 C C . LYS A 1 183 ? -19.070 14.131 6.746 1.00 83.06 183 LYS A C 1
ATOM 1463 O O . LYS A 1 183 ? -19.211 14.991 5.880 1.00 83.06 183 LYS A O 1
ATOM 1468 N N . ALA A 1 184 ? -17.942 13.993 7.446 1.00 76.81 184 ALA A N 1
ATOM 1469 C CA . ALA A 1 184 ? -16.744 14.803 7.236 1.00 76.81 184 ALA A CA 1
ATOM 1470 C C . ALA A 1 184 ? -15.835 14.276 6.108 1.00 76.81 184 ALA A C 1
ATOM 1472 O O . ALA A 1 184 ? -14.816 14.893 5.806 1.00 76.81 184 ALA A O 1
ATOM 1473 N N . VAL A 1 185 ? -16.183 13.150 5.477 1.00 79.94 185 VAL A N 1
ATOM 1474 C CA . VAL A 1 185 ? -15.368 12.522 4.431 1.00 79.94 185 VAL A CA 1
ATOM 1475 C C . VAL A 1 185 ? -15.741 13.087 3.063 1.00 79.94 185 VAL A C 1
ATOM 1477 O O . VAL A 1 185 ? -16.892 12.991 2.640 1.00 79.94 185 VAL A O 1
ATOM 1480 N N . LEU A 1 186 ? -14.753 13.631 2.358 1.00 61.38 186 LEU A N 1
ATOM 1481 C CA . LEU A 1 186 ? -14.897 14.243 1.036 1.00 61.38 186 LEU A CA 1
ATOM 1482 C C . LEU A 1 186 ? -14.796 13.216 -0.096 1.00 61.38 186 LEU A C 1
ATOM 1484 O O . LEU A 1 186 ? -15.512 13.311 -1.090 1.00 61.38 186 LEU A O 1
ATOM 1488 N N . PHE A 1 187 ? -13.935 12.211 0.073 1.00 60.03 187 PHE A N 1
ATOM 1489 C CA . PHE A 1 187 ? -13.661 11.189 -0.934 1.00 60.03 187 PHE A CA 1
ATOM 1490 C C . PHE A 1 187 ? -13.406 9.826 -0.287 1.00 60.03 187 PHE A C 1
ATOM 1492 O O . PHE A 1 187 ? -12.871 9.751 0.820 1.00 60.03 187 PHE A O 1
ATOM 1499 N N . LYS A 1 188 ? -13.792 8.743 -0.974 1.00 59.22 188 LYS A N 1
ATOM 1500 C CA . LYS A 1 188 ? -13.607 7.362 -0.511 1.00 59.22 188 LYS A CA 1
ATOM 1501 C C . LYS A 1 188 ? -13.144 6.459 -1.647 1.00 59.22 188 LYS A C 1
ATOM 1503 O O . LYS A 1 188 ? -13.881 6.245 -2.603 1.00 59.22 188 LYS A O 1
ATOM 1508 N N . GLU A 1 189 ? -11.985 5.840 -1.472 1.00 60.16 189 GLU A N 1
ATOM 1509 C CA . GLU A 1 189 ? -11.507 4.739 -2.306 1.00 60.16 189 GLU A CA 1
ATOM 1510 C C . GLU A 1 189 ? -11.481 3.461 -1.458 1.00 60.16 189 GLU A C 1
ATOM 1512 O O . GLU A 1 189 ? -10.927 3.463 -0.358 1.00 60.16 189 GLU A O 1
ATOM 1517 N N . TYR A 1 190 ? -12.074 2.372 -1.953 1.00 54.41 190 TYR A N 1
ATOM 1518 C CA . TYR A 1 190 ? -12.062 1.062 -1.294 1.00 54.41 190 TYR A CA 1
ATOM 1519 C C . TYR A 1 190 ? -11.654 -0.026 -2.285 1.00 54.41 190 TYR A C 1
ATOM 1521 O O . TYR A 1 190 ? -12.141 -0.049 -3.418 1.00 54.41 190 TYR A O 1
ATOM 1529 N N . LYS A 1 191 ? -10.802 -0.953 -1.836 1.00 50.53 191 LYS A N 1
ATOM 1530 C CA . LYS A 1 191 ? -10.470 -2.189 -2.556 1.00 50.53 191 LYS A CA 1
ATOM 1531 C C . LYS A 1 191 ? -10.586 -3.397 -1.646 1.00 50.53 191 LYS A C 1
ATOM 1533 O O . LYS A 1 191 ? -9.794 -3.541 -0.717 1.00 50.53 191 LYS A O 1
ATOM 1538 N N . ARG A 1 192 ? -11.545 -4.278 -1.924 1.00 36.84 192 ARG A N 1
ATOM 1539 C CA . ARG A 1 192 ? -11.694 -5.543 -1.202 1.00 36.84 192 ARG A CA 1
ATOM 1540 C C . ARG A 1 192 ? -10.912 -6.667 -1.894 1.00 36.84 192 ARG A C 1
ATOM 1542 O O . ARG A 1 192 ? -10.934 -6.744 -3.118 1.00 36.84 192 ARG A O 1
ATOM 1549 N N . PRO A 1 193 ? -10.320 -7.586 -1.130 1.00 41.22 193 PRO A N 1
ATOM 1550 C CA . PRO A 1 193 ? -10.144 -8.960 -1.562 1.00 41.22 193 PRO A CA 1
ATOM 1551 C C . PRO A 1 193 ? -11.397 -9.797 -1.243 1.00 41.22 193 PRO A C 1
ATOM 1553 O O . PRO A 1 193 ? -11.937 -9.692 -0.137 1.00 41.22 193 PRO A O 1
ATOM 1556 N N . GLU A 1 194 ? -11.869 -10.605 -2.191 1.00 35.09 194 GLU A N 1
ATOM 1557 C CA . GLU A 1 194 ? -12.687 -11.788 -1.871 1.00 35.09 194 GLU A CA 1
ATOM 1558 C C . GLU A 1 194 ? -11.785 -12.994 -1.612 1.00 35.09 194 GLU A C 1
ATOM 1560 O O . GLU A 1 194 ? -10.762 -13.121 -2.326 1.00 35.09 194 GLU A O 1
#